Protein AF-A0A0F9C144-F1 (afdb_monomer_lite)

Secondary structure (DSSP, 8-state):
--STTTTS---HHHHHHHHTT---HHHHHHHHHHHHHHHHHHHHHHHHHHH----STT-HHHHHHHHHHHHHHHHHHHHHHHHHHHHHHHHHHHHHHHHHHHHHHHHHHHHHHHHHHHHHHHHHHHHHHHHHHHHHHHHHHHHHHHHHHHHHHHHHHHHHHHHHHHHHHHHHHHHHHHHHHHHHHHHHHHHHHHHHHHHHHHHHHHHHHHHHHHHHHHHHHHHHHHHHHHHHHHHHHHHHHHHHHHHHHHHHHHHHHHHHHTTSS--

Radius of gyration: 87.89 Å; chains: 1; bounding box: 134×105×232 Å

Organism: NCBI:txid412755

Structure (mmCIF, N/CA/C/O backbone):
data_AF-A0A0F9C144-F1
#
_entry.id   AF-A0A0F9C144-F1
#
loop_
_atom_site.group_PDB
_atom_site.id
_atom_site.type_symbol
_atom_site.label_atom_id
_atom_site.label_alt_id
_atom_site.label_comp_id
_atom_site.label_asym_id
_atom_site.label_entity_id
_atom_site.label_seq_id
_atom_site.pdbx_PDB_ins_code
_atom_site.Cartn_x
_atom_site.Cartn_y
_atom_site.Cartn_z
_atom_site.occupancy
_atom_site.B_iso_or_equiv
_atom_site.auth_seq_id
_atom_site.auth_comp_id
_atom_site.auth_asym_id
_atom_site.auth_atom_id
_atom_site.pdbx_PDB_model_num
ATOM 1 N N . MET A 1 1 ? -45.982 0.961 33.807 1.00 51.41 1 MET A N 1
ATOM 2 C CA . MET A 1 1 ? -44.905 1.652 34.559 1.00 51.41 1 MET A CA 1
ATOM 3 C C . MET A 1 1 ? -45.423 2.680 35.567 1.00 51.41 1 MET A C 1
ATOM 5 O O . MET A 1 1 ? -44.780 2.854 36.588 1.00 51.41 1 MET A O 1
ATOM 9 N N . THR A 1 2 ? -46.578 3.316 35.352 1.00 53.91 2 THR A N 1
ATOM 10 C CA . THR A 1 2 ? -47.139 4.354 36.244 1.00 53.91 2 THR A CA 1
ATOM 11 C C . THR A 1 2 ? -47.688 3.849 37.588 1.00 53.91 2 THR A C 1
ATOM 13 O O . THR A 1 2 ? -47.866 4.646 38.503 1.00 53.91 2 THR A O 1
ATOM 16 N N . GLU A 1 3 ? -47.939 2.547 37.746 1.00 54.84 3 GLU A N 1
ATOM 17 C CA . GLU A 1 3 ? -48.551 1.993 38.969 1.00 54.84 3 GLU A CA 1
ATOM 18 C C . GLU A 1 3 ? -47.545 1.591 40.061 1.00 54.84 3 GLU A C 1
ATOM 20 O O . GLU A 1 3 ? -47.878 1.651 41.238 1.00 54.84 3 GLU A O 1
ATOM 25 N N . ILE A 1 4 ? -46.290 1.284 39.708 1.00 56.56 4 ILE A N 1
ATOM 26 C CA . ILE A 1 4 ? -45.252 0.858 40.674 1.00 56.56 4 ILE A CA 1
ATOM 27 C C . ILE A 1 4 ? -44.681 2.054 41.470 1.00 56.56 4 ILE A C 1
ATOM 29 O O . ILE A 1 4 ? -44.046 1.879 42.505 1.00 56.56 4 ILE A O 1
ATOM 33 N N . MET A 1 5 ? -44.927 3.295 41.034 1.00 55.72 5 MET A N 1
ATOM 34 C CA . MET A 1 5 ? -44.299 4.485 41.627 1.00 55.72 5 MET A CA 1
ATOM 35 C C . MET A 1 5 ? -45.105 5.169 42.742 1.00 55.72 5 MET A C 1
ATOM 37 O O . MET A 1 5 ? -44.539 5.988 43.467 1.00 55.72 5 MET A O 1
ATOM 41 N N . LYS A 1 6 ? -46.387 4.826 42.939 1.00 57.06 6 LYS A N 1
ATOM 42 C CA . LYS A 1 6 ? -47.258 5.536 43.899 1.00 57.06 6 LYS A CA 1
ATOM 43 C C . LYS A 1 6 ? -46.933 5.282 45.379 1.00 57.06 6 LYS A C 1
ATOM 45 O O . LYS A 1 6 ? -47.309 6.107 46.200 1.00 57.06 6 LYS A O 1
ATOM 50 N N . ASP A 1 7 ? -46.196 4.220 45.713 1.00 59.25 7 ASP A N 1
ATOM 51 C CA . ASP A 1 7 ? -45.986 3.788 47.110 1.00 59.25 7 ASP A CA 1
ATOM 52 C C . ASP A 1 7 ? -44.528 3.922 47.604 1.00 59.25 7 ASP A C 1
ATOM 54 O O . ASP A 1 7 ? -44.115 3.363 48.616 1.00 59.25 7 ASP A O 1
ATOM 58 N N . THR A 1 8 ? -43.684 4.648 46.865 1.00 58.94 8 THR A N 1
ATOM 59 C CA . THR A 1 8 ? -42.231 4.656 47.135 1.00 58.94 8 THR A CA 1
ATOM 60 C C . THR A 1 8 ? -41.768 5.708 48.145 1.00 58.94 8 THR A C 1
ATOM 62 O O . THR A 1 8 ? -40.620 5.646 48.592 1.00 58.94 8 THR A O 1
ATOM 65 N N . GLY A 1 9 ? -42.625 6.662 48.527 1.00 63.53 9 GLY A N 1
ATOM 66 C CA . GLY A 1 9 ? -42.230 7.791 49.381 1.00 63.53 9 GLY A CA 1
ATOM 67 C C . GLY A 1 9 ? -41.149 8.673 48.742 1.00 63.53 9 GLY A C 1
ATOM 68 O O . GLY A 1 9 ? -40.315 9.233 49.441 1.00 63.53 9 GLY A O 1
ATOM 69 N N . VAL A 1 10 ? -41.103 8.734 47.407 1.00 69.56 10 VAL A N 1
ATOM 70 C CA . VAL A 1 10 ? -40.117 9.504 46.637 1.00 69.56 10 VAL A CA 1
ATOM 71 C C . VAL A 1 10 ? -40.809 10.701 45.992 1.00 69.56 10 VAL A C 1
ATOM 73 O O . VAL A 1 10 ? -41.859 10.540 45.372 1.00 69.56 10 VAL A O 1
ATOM 76 N N . SER A 1 11 ? -40.198 11.887 46.095 1.00 77.44 11 SER A N 1
ATOM 77 C CA . SER A 1 11 ? -40.693 13.126 45.478 1.00 77.44 11 SER A CA 1
ATOM 78 C C . SER A 1 11 ? -41.004 12.952 43.985 1.00 77.44 11 SER A C 1
ATOM 80 O O . SER A 1 11 ? -40.210 12.374 43.241 1.00 77.44 11 SER A O 1
ATOM 82 N N . GLU A 1 12 ? -42.116 13.534 43.531 1.00 78.31 12 GLU A N 1
ATOM 83 C CA . GLU A 1 12 ? -42.567 13.534 42.131 1.00 78.31 12 GLU A CA 1
ATOM 84 C C . GLU A 1 12 ? -41.461 13.979 41.157 1.00 78.31 12 GLU A C 1
ATOM 86 O O . GLU A 1 12 ? -41.252 13.369 40.111 1.00 78.31 12 GLU A O 1
ATOM 91 N N . LYS A 1 13 ? -40.645 14.966 41.555 1.00 78.81 13 LYS A N 1
ATOM 92 C CA . LYS A 1 13 ? -39.494 15.430 40.763 1.00 78.81 13 LYS A CA 1
ATOM 93 C C . LYS A 1 13 ? -38.468 14.325 40.510 1.00 78.81 13 LYS A C 1
ATOM 95 O O . LYS A 1 13 ? -37.901 14.246 39.425 1.00 78.81 13 LYS A O 1
ATOM 100 N N . MET A 1 14 ? -38.219 13.473 41.498 1.00 76.31 14 MET A N 1
ATOM 101 C CA . MET A 1 14 ? -37.248 12.388 41.385 1.00 76.31 14 MET A CA 1
ATOM 102 C C . MET A 1 14 ? -37.808 11.207 40.590 1.00 76.31 14 MET A C 1
ATOM 104 O O . MET A 1 14 ? -37.060 10.575 39.850 1.00 76.31 14 MET A O 1
ATOM 108 N N . GLN A 1 15 ? -39.121 10.971 40.647 1.00 77.62 15 GLN A N 1
ATOM 109 C CA . GLN A 1 15 ? -39.787 10.007 39.768 1.00 77.62 15 GLN A CA 1
ATOM 110 C C . GLN A 1 15 ? -39.673 10.425 38.294 1.00 77.62 15 GLN A C 1
ATOM 112 O O . GLN A 1 15 ? -39.300 9.607 37.456 1.00 77.62 15 GLN A O 1
ATOM 117 N N . VAL A 1 16 ? -39.879 11.711 37.983 1.00 84.06 16 VAL A N 1
ATOM 118 C CA . VAL A 1 16 ? -39.700 12.252 36.621 1.00 84.06 16 VAL A CA 1
ATOM 119 C C . VAL A 1 16 ? -38.253 12.103 36.138 1.00 84.06 16 VAL A C 1
ATOM 121 O O . VAL A 1 16 ? -38.024 11.673 35.008 1.00 84.06 16 VAL A O 1
ATOM 124 N N . LEU A 1 17 ? -37.265 12.404 36.989 1.00 81.25 17 LEU A N 1
ATOM 125 C CA . LEU A 1 17 ? -35.846 12.231 36.644 1.00 81.25 17 LEU A CA 1
ATOM 126 C C . LEU A 1 17 ? -35.494 10.771 36.348 1.00 81.25 17 LEU A C 1
ATOM 128 O O . LEU A 1 17 ? -34.723 10.494 35.433 1.00 81.25 17 LEU A O 1
ATOM 132 N N . VAL A 1 18 ? -36.073 9.844 37.106 1.00 80.81 18 VAL A N 1
ATOM 133 C CA . VAL A 1 18 ? -35.880 8.410 36.911 1.00 80.81 18 VAL A CA 1
ATOM 134 C C . VAL A 1 18 ? -36.481 7.939 35.588 1.00 80.81 18 VAL A C 1
ATOM 136 O O . VAL A 1 18 ? -35.800 7.246 34.835 1.00 80.81 18 VAL A O 1
ATOM 139 N N . VAL A 1 19 ? -37.711 8.345 35.268 1.00 81.94 19 VAL A N 1
ATOM 140 C CA . VAL A 1 19 ? -38.373 7.978 34.004 1.00 81.94 19 VAL A CA 1
ATOM 141 C C . VAL A 1 19 ? -37.589 8.501 32.797 1.00 81.94 19 VAL A C 1
ATOM 143 O O . VAL A 1 19 ? -37.425 7.790 31.811 1.00 81.94 19 VAL A O 1
ATOM 146 N N . ASN A 1 20 ? -37.025 9.705 32.901 1.00 85.88 20 ASN A N 1
ATOM 147 C CA . ASN A 1 20 ? -36.262 10.327 31.818 1.00 85.88 20 ASN A CA 1
ATOM 148 C C . ASN A 1 20 ? -34.800 9.854 31.726 1.00 85.88 20 ASN A C 1
ATOM 150 O O . ASN A 1 20 ? -34.078 10.290 30.833 1.00 85.88 20 ASN A O 1
ATOM 154 N N . SER A 1 21 ? -34.340 8.993 32.639 1.00 83.38 21 SER A N 1
ATOM 155 C CA . SER A 1 21 ? -32.930 8.584 32.706 1.00 83.38 21 SER A CA 1
ATOM 156 C C . SER A 1 21 ? -32.511 7.587 31.621 1.00 83.38 21 SER A C 1
ATOM 158 O O . SER A 1 21 ? -31.317 7.437 31.374 1.00 83.38 21 SER A O 1
ATOM 160 N N . GLY A 1 22 ? -33.467 6.892 30.994 1.00 87.00 22 GLY A N 1
ATOM 161 C CA . GLY A 1 22 ? -33.187 5.828 30.023 1.00 87.00 22 GLY A CA 1
ATOM 162 C C . GLY A 1 22 ? -32.504 4.591 30.621 1.00 87.00 22 GLY A C 1
ATOM 163 O O . GLY A 1 22 ? -32.049 3.731 29.872 1.00 87.00 22 GLY A O 1
ATOM 164 N N . LEU A 1 23 ? -32.409 4.501 31.953 1.00 85.12 23 LEU A N 1
ATOM 165 C CA . LEU A 1 23 ? -31.846 3.346 32.645 1.00 85.12 23 LEU A CA 1
ATOM 166 C C . LEU A 1 23 ? -32.820 2.167 32.635 1.00 85.12 23 LEU A C 1
ATOM 168 O O . LEU A 1 23 ? -34.041 2.331 32.627 1.00 85.12 23 LEU A O 1
ATOM 172 N N . GLU A 1 24 ? -32.260 0.962 32.687 1.00 88.44 24 GLU A N 1
ATOM 173 C CA . GLU A 1 24 ? -33.039 -0.257 32.868 1.00 88.44 24 GLU A CA 1
ATOM 174 C C . GLU A 1 24 ? -33.746 -0.248 34.233 1.00 88.44 24 GLU A C 1
ATOM 176 O O . GLU A 1 24 ? -33.182 0.192 35.238 1.00 88.44 24 GLU A O 1
ATOM 181 N N . GLN A 1 25 ? -34.969 -0.783 34.292 1.00 86.50 25 GLN A N 1
ATOM 182 C CA . GLN A 1 25 ? -35.810 -0.757 35.492 1.00 86.50 25 GLN A CA 1
ATOM 183 C C . GLN A 1 25 ? -35.111 -1.343 36.733 1.00 86.50 25 GLN A C 1
ATOM 185 O O . GLN A 1 25 ? -35.279 -0.829 37.841 1.00 86.50 25 GLN A O 1
ATOM 190 N N . GLU A 1 26 ? -34.287 -2.380 36.563 1.00 87.06 26 GLU A N 1
ATOM 191 C CA . GLU A 1 26 ? -33.522 -2.972 37.663 1.00 87.06 26 GLU A CA 1
ATOM 192 C C . GLU A 1 26 ? -32.410 -2.033 38.169 1.00 87.06 26 GLU A C 1
ATOM 194 O O . GLU A 1 26 ? -32.204 -1.890 39.378 1.00 87.06 26 GLU A O 1
ATOM 199 N N . GLN A 1 27 ? -31.712 -1.342 37.262 1.00 84.56 27 GLN A N 1
ATOM 200 C CA . GLN A 1 27 ? -30.691 -0.352 37.618 1.00 84.56 27 GLN A CA 1
ATOM 201 C C . GLN A 1 27 ? -31.321 0.859 38.310 1.00 84.56 27 GLN A C 1
ATOM 203 O O . GLN A 1 27 ? -30.824 1.320 39.339 1.00 84.56 27 GLN A O 1
ATOM 208 N N . THR A 1 28 ? -32.459 1.321 37.798 1.00 85.88 28 THR A N 1
ATOM 209 C CA . THR A 1 28 ? -33.286 2.352 38.421 1.00 85.88 28 THR A CA 1
ATOM 210 C C . THR A 1 28 ? -33.657 1.990 39.857 1.00 85.88 28 THR A C 1
ATOM 212 O O . THR A 1 28 ? -33.495 2.818 40.757 1.00 85.88 28 THR A O 1
ATOM 215 N N . GLN A 1 29 ? -34.120 0.760 40.092 1.00 87.12 29 GLN A N 1
ATOM 216 C CA . GLN A 1 29 ? -34.523 0.323 41.425 1.00 87.12 29 GLN A CA 1
ATOM 217 C C . GLN A 1 29 ? -33.337 0.320 42.396 1.00 87.12 29 GLN A C 1
ATOM 219 O O . GLN A 1 29 ? -33.450 0.854 43.498 1.00 87.12 29 GLN A O 1
ATOM 224 N N . LYS A 1 30 ? -32.168 -0.165 41.955 1.00 88.00 30 LYS A N 1
ATOM 225 C CA . LYS A 1 30 ? -30.926 -0.140 42.750 1.00 88.00 30 LYS A CA 1
ATOM 226 C C . LYS A 1 30 ? -30.518 1.282 43.152 1.00 88.00 30 LYS A C 1
ATOM 228 O O . LYS A 1 30 ? -30.081 1.495 44.283 1.00 88.00 30 LYS A O 1
ATOM 233 N N . VAL A 1 31 ? -30.669 2.261 42.256 1.00 87.06 31 VAL A N 1
ATOM 234 C CA . VAL A 1 31 ? -30.399 3.678 42.563 1.00 87.06 31 VAL A CA 1
ATOM 235 C C . VAL A 1 31 ? -31.410 4.213 43.577 1.00 87.06 31 VAL A C 1
ATOM 237 O O . VAL A 1 31 ? -31.017 4.836 44.564 1.00 87.06 31 VAL A O 1
ATOM 240 N N . LEU A 1 32 ? -32.701 3.949 43.367 1.00 87.19 32 LEU A N 1
ATOM 241 C CA . LEU A 1 32 ? -33.754 4.395 44.277 1.00 87.19 32 LEU A CA 1
ATOM 242 C C . LEU A 1 32 ? -33.571 3.828 45.685 1.00 87.19 32 LEU A C 1
ATOM 244 O O . LEU A 1 32 ? -33.682 4.582 46.647 1.00 87.19 32 LEU A O 1
ATOM 248 N N . ASP A 1 33 ? -33.246 2.545 45.819 1.00 88.75 33 ASP A N 1
ATOM 249 C CA . ASP A 1 33 ? -33.064 1.900 47.122 1.00 88.75 33 ASP A CA 1
ATOM 250 C C . ASP A 1 33 ? -31.869 2.483 47.893 1.00 88.75 33 ASP A C 1
ATOM 252 O O . ASP A 1 33 ? -31.962 2.692 49.104 1.00 88.75 33 ASP A O 1
ATOM 256 N N . LEU A 1 34 ? -30.787 2.847 47.193 1.00 88.56 34 LEU A N 1
ATOM 257 C CA . LEU A 1 34 ? -29.603 3.463 47.801 1.00 88.56 34 LEU A CA 1
ATOM 258 C C . LEU A 1 34 ? -29.895 4.859 48.377 1.00 88.56 34 LEU A C 1
ATOM 260 O O . LEU A 1 34 ? -29.389 5.211 49.442 1.00 88.56 34 LEU A O 1
ATOM 264 N N . PHE A 1 35 ? -30.719 5.656 47.691 1.00 90.06 35 PHE A N 1
ATOM 265 C CA . PHE A 1 35 ? -31.060 7.014 48.130 1.00 90.06 35 PHE A CA 1
ATOM 266 C C . PHE A 1 35 ? -32.309 7.082 49.016 1.00 90.06 35 PHE A C 1
ATOM 268 O O . PHE A 1 35 ? -32.470 8.060 49.746 1.00 90.06 35 PHE A O 1
ATOM 275 N N . ARG A 1 36 ? -33.170 6.055 49.022 1.00 88.31 36 ARG A N 1
ATOM 276 C CA . ARG A 1 36 ? -34.430 6.039 49.787 1.00 88.31 36 ARG A CA 1
ATOM 277 C C . ARG A 1 36 ? -34.215 6.298 51.277 1.00 88.31 36 ARG A C 1
ATOM 279 O O . ARG A 1 36 ? -34.939 7.098 51.861 1.00 88.31 36 ARG A O 1
ATOM 286 N N . GLY A 1 37 ? -33.216 5.657 51.887 1.00 88.75 37 GLY A N 1
ATOM 287 C CA . GLY A 1 37 ? -32.898 5.862 53.305 1.00 88.75 37 GLY A CA 1
ATOM 288 C C . GLY A 1 37 ? -32.461 7.299 53.615 1.00 88.75 37 GLY A C 1
ATOM 289 O O . GLY A 1 37 ? -32.906 7.884 54.599 1.00 88.75 37 GLY A O 1
ATOM 290 N N . LEU A 1 38 ? -31.649 7.895 52.735 1.00 90.25 38 LEU A N 1
ATOM 291 C CA . LEU A 1 38 ? -31.176 9.275 52.875 1.00 90.25 38 LEU A CA 1
ATOM 292 C C . LEU A 1 38 ? -32.306 10.294 52.690 1.00 90.25 38 LEU A C 1
ATOM 294 O O . LEU A 1 38 ? -32.333 11.302 53.392 1.00 90.25 38 LEU A O 1
ATOM 298 N N . LEU A 1 39 ? -33.240 10.026 51.773 1.00 88.62 39 LEU A N 1
ATOM 299 C CA . LEU A 1 39 ? -34.408 10.876 51.544 1.00 88.62 39 LEU A CA 1
ATOM 300 C C . LEU A 1 39 ? -35.342 10.886 52.749 1.00 88.62 39 LEU A C 1
ATOM 302 O O . LEU A 1 39 ? -35.669 11.964 53.232 1.00 88.62 39 LEU A O 1
ATOM 306 N N . LYS A 1 40 ? -35.689 9.709 53.285 1.00 90.31 40 LYS A N 1
ATOM 307 C CA . LYS A 1 40 ? -36.518 9.608 54.495 1.00 90.31 40 LYS A CA 1
ATOM 308 C C . LYS A 1 40 ? -35.891 10.365 55.662 1.00 90.31 40 LYS A C 1
ATOM 310 O O . LYS A 1 40 ? -36.541 11.209 56.270 1.00 90.31 40 LYS A O 1
ATOM 315 N N . LEU A 1 41 ? -34.597 10.145 55.904 1.00 87.56 41 LEU A N 1
ATOM 316 C CA . LEU A 1 41 ? -33.873 10.851 56.959 1.00 87.56 41 LEU A CA 1
ATOM 317 C C . LEU A 1 41 ? -33.856 12.371 56.718 1.00 87.56 41 LEU A C 1
ATOM 319 O O . LEU A 1 41 ? -34.028 13.151 57.650 1.00 87.56 41 LEU A O 1
ATOM 323 N N . SER A 1 42 ? -33.681 12.805 55.469 1.00 87.44 42 SER A N 1
ATOM 324 C CA . SER A 1 42 ? -33.718 14.224 55.110 1.00 87.44 42 SER A CA 1
ATOM 325 C C . SER A 1 42 ? -35.094 14.850 55.328 1.00 87.44 42 SER A C 1
ATOM 327 O O . SER A 1 42 ? -35.155 16.000 55.752 1.00 87.44 42 SER A O 1
ATOM 329 N N . GLU A 1 43 ? -36.183 14.147 55.023 1.00 87.31 43 GLU A N 1
ATOM 330 C CA . GLU A 1 43 ? -37.554 14.634 55.216 1.00 87.31 43 GLU A CA 1
ATOM 331 C C . GLU A 1 43 ? -37.909 14.733 56.703 1.00 87.31 43 GLU A C 1
ATOM 333 O O . GLU A 1 43 ? -38.413 15.766 57.146 1.00 87.31 43 GLU A O 1
ATOM 338 N N . GLU A 1 44 ? -37.553 13.718 57.496 1.00 90.38 44 GLU A N 1
ATOM 339 C CA . GLU A 1 44 ? -37.728 13.724 58.954 1.00 90.38 44 GLU A CA 1
ATOM 340 C C . GLU A 1 44 ? -36.999 14.904 59.610 1.00 90.38 44 GLU A C 1
ATOM 342 O O . GLU A 1 44 ? -37.561 15.617 60.445 1.00 90.38 44 GLU A O 1
ATOM 347 N N . TRP A 1 45 ? -35.740 15.134 59.228 1.00 88.62 45 TRP A N 1
ATOM 348 C CA . TRP A 1 45 ? -34.951 16.237 59.773 1.00 88.62 45 TRP A CA 1
ATOM 349 C C . TRP A 1 45 ? -35.349 17.596 59.214 1.00 88.62 45 TRP A C 1
ATOM 351 O O . TRP A 1 45 ? -35.175 18.596 59.905 1.00 88.62 45 TRP A O 1
ATOM 361 N N . LYS A 1 46 ? -35.924 17.647 58.011 1.00 85.88 46 LYS A N 1
ATOM 362 C CA . LYS A 1 46 ? -36.488 18.877 57.451 1.00 85.88 46 LYS A CA 1
ATOM 363 C C . LYS A 1 46 ? -37.684 19.339 58.275 1.00 85.88 46 LYS A C 1
ATOM 365 O O . LYS A 1 46 ? -37.696 20.489 58.693 1.00 85.88 46 LYS A O 1
ATOM 370 N N . ALA A 1 47 ? -38.617 18.438 58.587 1.00 87.25 47 ALA A N 1
ATOM 371 C CA . ALA A 1 47 ? -39.764 18.762 59.435 1.00 87.25 47 ALA A CA 1
ATOM 372 C C . ALA A 1 47 ? -39.328 19.242 60.834 1.00 87.25 47 ALA A C 1
ATOM 374 O O . ALA A 1 47 ? -39.839 20.239 61.341 1.00 87.25 47 ALA A O 1
ATOM 375 N N . LYS A 1 48 ? -38.327 18.581 61.438 1.00 85.69 48 LYS A N 1
ATOM 376 C CA . LYS A 1 48 ? -37.742 19.018 62.720 1.00 85.69 48 LYS A CA 1
ATOM 377 C C . LYS A 1 48 ? -37.077 20.389 62.609 1.00 85.69 48 LYS A C 1
ATOM 379 O O . LYS A 1 48 ? -37.297 21.233 63.468 1.00 85.69 48 LYS A O 1
ATOM 384 N N . ALA A 1 49 ? -36.293 20.630 61.562 1.00 84.12 49 ALA A N 1
ATOM 385 C CA . ALA A 1 49 ? -35.620 21.909 61.361 1.00 84.12 49 ALA A CA 1
ATOM 386 C C . ALA A 1 49 ? -36.607 23.066 61.141 1.00 84.12 49 ALA A C 1
ATOM 388 O O . ALA A 1 49 ? -36.408 24.133 61.707 1.00 84.12 49 ALA A O 1
ATOM 389 N N . GLU A 1 50 ? -37.685 22.850 60.382 1.00 88.44 50 GLU A N 1
ATOM 390 C CA . GLU A 1 50 ? -38.744 23.848 60.156 1.00 88.44 50 GLU A CA 1
ATOM 391 C C . GLU A 1 50 ? -39.499 24.211 61.445 1.00 88.44 50 GLU A C 1
ATOM 393 O O . GLU A 1 50 ? -40.014 25.320 61.562 1.00 88.44 50 GLU A O 1
ATOM 398 N N . SER A 1 51 ? -39.531 23.307 62.431 1.00 90.94 51 SER A N 1
ATOM 399 C CA . SER A 1 51 ? -40.133 23.581 63.742 1.00 90.94 51 SER A CA 1
ATOM 400 C C . SER A 1 51 ? -39.254 24.428 64.673 1.00 90.94 51 SER A C 1
ATOM 402 O O . SER A 1 51 ? -39.759 24.989 65.643 1.00 90.94 51 SER A O 1
ATOM 404 N N . ILE A 1 52 ? -37.948 24.539 64.395 1.00 86.94 52 ILE A N 1
ATOM 405 C CA . ILE A 1 52 ? -37.005 25.298 65.224 1.00 86.94 52 ILE A CA 1
ATOM 406 C C . ILE A 1 52 ? -37.004 26.760 64.768 1.00 86.94 52 ILE A C 1
ATOM 408 O O . ILE A 1 52 ? -36.469 27.095 63.712 1.00 86.94 52 ILE A O 1
ATOM 412 N N . VAL A 1 53 ? -37.562 27.647 65.592 1.00 90.88 53 VAL A N 1
ATOM 413 C CA . VAL A 1 53 ? -37.553 29.099 65.367 1.00 90.88 53 VAL A CA 1
ATOM 414 C C . VAL A 1 53 ? -36.759 29.764 66.486 1.00 90.88 53 VAL A C 1
ATOM 416 O O . VAL A 1 53 ? -37.197 29.779 67.632 1.00 90.88 53 VAL A O 1
ATOM 419 N N . ILE A 1 54 ? -35.588 30.308 66.151 1.00 87.25 54 ILE A N 1
ATOM 420 C CA . ILE A 1 54 ? -34.720 31.013 67.102 1.00 87.25 54 ILE A CA 1
ATOM 421 C C . ILE A 1 54 ? -35.007 32.511 66.986 1.00 87.25 54 ILE A C 1
ATOM 423 O O . ILE A 1 54 ? -34.750 33.116 65.946 1.00 87.25 54 ILE A O 1
ATOM 427 N N . THR A 1 55 ? -35.550 33.106 68.043 1.00 93.75 55 THR A N 1
ATOM 428 C CA . THR A 1 55 ? -35.869 34.539 68.126 1.00 93.75 55 THR A CA 1
ATOM 429 C C . THR A 1 55 ? -34.899 35.308 69.016 1.00 93.75 55 THR A C 1
ATOM 431 O O . THR A 1 55 ? -34.745 36.511 68.832 1.00 93.75 55 THR A O 1
ATOM 434 N N . ASP A 1 56 ? -34.260 34.634 69.978 1.00 90.50 56 ASP A N 1
ATOM 435 C CA . ASP A 1 56 ? -33.379 35.260 70.967 1.00 90.50 56 ASP A CA 1
ATOM 436 C C . ASP A 1 56 ? -32.143 34.393 71.273 1.00 90.50 56 ASP A C 1
ATOM 438 O O . ASP A 1 56 ? -32.191 33.167 71.200 1.00 90.50 56 ASP A O 1
ATOM 442 N N . ALA A 1 57 ? -31.022 35.025 71.636 1.00 93.31 57 ALA A N 1
ATOM 443 C CA . ALA A 1 57 ? -29.754 34.336 71.892 1.00 93.31 57 ALA A CA 1
ATOM 444 C C . ALA A 1 57 ? -29.748 33.478 73.175 1.00 93.31 57 ALA A C 1
ATOM 446 O O . ALA A 1 57 ? -28.878 32.621 73.331 1.00 93.31 57 ALA A O 1
ATOM 447 N N . SER A 1 58 ? -30.699 33.683 74.093 1.00 94.25 58 SER A N 1
ATOM 448 C CA . SER A 1 58 ? -30.838 32.877 75.315 1.00 94.25 58 SER A CA 1
ATOM 449 C C . SER A 1 58 ? -31.452 31.488 75.080 1.00 94.25 58 SER A C 1
ATOM 451 O O . SER A 1 58 ? -31.376 30.636 75.967 1.00 94.25 58 SER A O 1
ATOM 453 N N . GLN A 1 59 ? -31.992 31.225 73.883 1.00 90.88 59 GLN A N 1
ATOM 454 C CA . GLN A 1 59 ? -32.582 29.947 73.454 1.00 90.88 59 GLN A CA 1
ATOM 455 C C . GLN A 1 59 ? -31.503 28.883 73.157 1.00 90.88 59 GLN A C 1
ATOM 457 O O . GLN A 1 59 ? -31.336 28.397 72.036 1.00 90.88 59 GLN A O 1
ATOM 462 N N . ILE A 1 60 ? -30.701 28.552 74.176 1.00 91.38 60 ILE A N 1
ATOM 463 C CA . ILE A 1 60 ? -29.574 27.610 74.084 1.00 91.38 60 ILE A CA 1
ATOM 464 C C . ILE A 1 60 ? -30.006 26.219 73.566 1.00 91.38 60 ILE A C 1
ATOM 466 O O . ILE A 1 60 ? -29.302 25.691 72.699 1.00 91.38 60 ILE A O 1
ATOM 470 N N . PRO A 1 61 ? -31.121 25.611 74.027 1.00 92.31 61 PRO A N 1
ATOM 471 C CA . PRO A 1 61 ? -31.554 24.297 73.541 1.00 92.31 61 PRO A CA 1
ATOM 472 C C . PRO A 1 61 ? -31.873 24.278 72.040 1.00 92.31 61 PRO A C 1
ATOM 474 O O . PRO A 1 61 ? -31.469 23.359 71.328 1.00 92.31 61 PRO A O 1
ATOM 477 N N . GLU A 1 62 ? -32.545 25.309 71.535 1.00 89.25 62 GLU A N 1
ATOM 478 C CA . GLU A 1 62 ? -32.925 25.451 70.129 1.00 89.25 62 GLU A CA 1
ATOM 479 C C . GLU A 1 62 ? -31.691 25.646 69.242 1.00 89.25 62 GLU A C 1
ATOM 481 O O . GLU A 1 62 ? -31.576 25.025 68.184 1.00 89.25 62 GLU A O 1
ATOM 486 N N . ILE A 1 63 ? -30.722 26.446 69.699 1.00 83.56 63 ILE A N 1
ATOM 487 C CA . ILE A 1 63 ? -29.435 26.641 69.015 1.00 83.56 63 ILE A CA 1
ATOM 488 C C . ILE A 1 63 ? -28.644 25.324 68.947 1.00 83.56 63 ILE A C 1
ATOM 490 O O . ILE A 1 63 ? -28.050 25.004 67.909 1.00 83.56 63 ILE A O 1
ATOM 494 N N . GLN A 1 64 ? -28.638 24.533 70.024 1.00 85.38 64 GLN A N 1
ATOM 495 C CA . GLN A 1 64 ? -27.991 23.217 70.046 1.00 85.38 64 GLN A CA 1
ATOM 496 C C . GLN A 1 64 ? -28.679 22.243 69.084 1.00 85.38 64 GLN A C 1
ATOM 498 O O . GLN A 1 64 ? -28.000 21.642 68.248 1.00 85.38 64 GLN A O 1
ATOM 503 N N . ALA A 1 65 ? -30.012 22.164 69.115 1.00 78.00 65 ALA A N 1
ATOM 504 C CA . ALA A 1 65 ? -30.792 21.339 68.196 1.00 78.00 65 ALA A CA 1
ATOM 505 C C . ALA A 1 65 ? -30.571 21.740 66.724 1.00 78.00 65 ALA A C 1
ATOM 507 O O . ALA A 1 65 ? -30.384 20.877 65.865 1.00 78.00 65 ALA A O 1
ATOM 508 N N . ALA A 1 66 ? -30.504 23.041 66.424 1.00 81.06 66 ALA A N 1
ATOM 509 C CA . ALA A 1 66 ? -30.188 23.545 65.088 1.00 81.06 66 ALA A CA 1
ATOM 510 C C . ALA A 1 66 ? -28.756 23.186 64.652 1.00 81.06 66 ALA A C 1
ATOM 512 O O . ALA A 1 66 ? -28.520 22.825 63.494 1.00 81.06 66 ALA A O 1
ATOM 513 N N . THR A 1 67 ? -27.793 23.236 65.576 1.00 83.44 67 THR A N 1
ATOM 514 C CA . THR A 1 67 ? -26.395 22.853 65.318 1.00 83.44 67 THR A CA 1
ATOM 515 C C . THR A 1 67 ? -26.272 21.359 65.021 1.00 83.44 67 THR A C 1
ATOM 517 O O . THR A 1 67 ? -25.558 20.958 64.097 1.00 83.44 67 THR A O 1
ATOM 520 N N . GLU A 1 68 ? -26.973 20.516 65.776 1.00 83.56 68 GLU A N 1
ATOM 521 C CA . GLU A 1 68 ? -27.034 19.076 65.526 1.00 83.56 68 GLU A CA 1
ATOM 522 C C . GLU A 1 68 ? -27.739 18.762 64.209 1.00 83.56 68 GLU A C 1
ATOM 524 O O . GLU A 1 68 ? -27.197 18.012 63.395 1.00 83.56 68 GLU A O 1
ATOM 529 N N . GLY A 1 69 ? -28.870 19.417 63.934 1.00 79.12 69 GLY A N 1
ATOM 530 C CA . GLY A 1 69 ? -29.557 19.330 62.647 1.00 79.12 69 GLY A CA 1
ATOM 531 C C . GLY A 1 69 ? -28.627 19.674 61.480 1.00 79.12 69 GLY A C 1
ATOM 532 O O . GLY A 1 69 ? -28.542 18.917 60.512 1.00 79.12 69 GLY A O 1
ATOM 533 N N . CYS A 1 70 ? -27.832 20.745 61.597 1.00 83.75 70 CYS A N 1
ATOM 534 C CA . CYS A 1 70 ? -26.809 21.097 60.608 1.00 83.75 70 CYS A CA 1
ATOM 535 C C . CYS A 1 70 ? -25.795 19.964 60.385 1.00 83.75 70 CYS A C 1
ATOM 537 O O . CYS A 1 70 ? -25.485 19.637 59.236 1.00 83.75 70 CYS A O 1
ATOM 539 N N . LYS A 1 71 ? -25.283 19.343 61.456 1.00 89.50 71 LYS A N 1
ATOM 540 C CA . LYS A 1 71 ? -24.341 18.212 61.353 1.00 89.50 71 LYS A CA 1
ATOM 541 C C . LYS A 1 71 ? -24.980 17.010 60.657 1.00 89.50 71 LYS A C 1
ATOM 543 O O . LYS A 1 71 ? -24.338 16.390 59.808 1.00 89.50 71 LYS A O 1
ATOM 548 N N . ILE A 1 72 ? -26.242 16.709 60.959 1.00 87.50 72 ILE A N 1
ATOM 549 C CA . ILE A 1 72 ? -26.983 15.622 60.310 1.00 87.50 72 ILE A CA 1
ATOM 550 C C . ILE A 1 72 ? -27.180 15.906 58.817 1.00 87.50 72 ILE A C 1
ATOM 552 O O . ILE A 1 72 ? -26.849 15.056 57.992 1.00 87.50 72 ILE A O 1
ATOM 556 N N . PHE A 1 73 ? -27.611 17.107 58.425 1.00 84.19 73 PHE A N 1
ATOM 557 C CA . PHE A 1 73 ? -27.733 17.465 57.005 1.00 84.19 73 PHE A CA 1
ATOM 558 C C . PHE A 1 73 ? -26.390 17.443 56.268 1.00 84.19 73 PHE A C 1
ATOM 560 O O . PHE A 1 73 ? -26.310 16.991 55.121 1.00 84.19 73 PHE A O 1
ATOM 567 N N . GLN A 1 74 ? -25.309 17.884 56.918 1.00 87.00 74 GLN A N 1
ATOM 568 C CA . GLN A 1 74 ? -23.961 17.739 56.371 1.00 87.00 74 GLN A CA 1
ATOM 569 C C . GLN A 1 74 ? -23.610 16.268 56.146 1.00 87.00 74 GLN A C 1
ATOM 571 O O . GLN A 1 74 ? -23.065 15.938 55.090 1.00 87.00 74 GLN A O 1
ATOM 576 N N . ARG A 1 75 ? -23.957 15.391 57.094 1.00 88.06 75 ARG A N 1
ATOM 577 C CA . ARG A 1 75 ? -23.738 13.950 56.981 1.00 88.06 75 ARG A CA 1
ATOM 578 C C . ARG A 1 75 ? -24.534 13.342 55.826 1.00 88.06 75 ARG A C 1
ATOM 580 O O . ARG A 1 75 ? -23.920 12.726 54.961 1.00 88.06 75 ARG A O 1
ATOM 587 N N . ILE A 1 76 ? -25.838 13.615 55.737 1.00 87.50 76 ILE A N 1
ATOM 588 C CA . ILE A 1 76 ? -26.709 13.178 54.629 1.00 87.50 76 ILE A CA 1
ATOM 589 C C . ILE A 1 76 ? -26.111 13.594 53.279 1.00 87.50 76 ILE A C 1
ATOM 591 O O . ILE A 1 76 ? -26.016 12.788 52.354 1.00 87.50 76 ILE A O 1
ATOM 595 N N . ARG A 1 77 ? -25.642 14.844 53.166 1.00 88.06 77 ARG A N 1
ATOM 596 C CA . ARG A 1 77 ? -25.006 15.354 51.944 1.00 88.06 77 ARG A CA 1
ATOM 597 C C . ARG A 1 77 ? -23.720 14.601 51.592 1.00 88.06 77 ARG A C 1
ATOM 599 O O . ARG A 1 77 ? -23.468 14.350 50.414 1.00 88.06 77 ARG A O 1
ATOM 606 N N . LEU A 1 78 ? -22.878 14.292 52.578 1.00 90.44 78 LEU A N 1
ATOM 607 C CA . LEU A 1 78 ? -21.640 13.537 52.359 1.00 90.44 78 LEU A CA 1
ATOM 608 C C . LEU A 1 78 ? -21.934 12.092 51.941 1.00 90.44 78 LEU A C 1
ATOM 610 O O . LEU A 1 78 ? -21.335 11.616 50.977 1.00 90.44 78 LEU A O 1
ATOM 614 N N . ASP A 1 79 ? -22.894 11.441 52.593 1.00 87.62 79 ASP A N 1
ATOM 615 C CA . ASP A 1 79 ? -23.300 10.071 52.274 1.00 87.62 79 ASP A CA 1
ATOM 616 C C . ASP A 1 79 ? -23.923 9.990 50.867 1.00 87.62 79 ASP A C 1
ATOM 618 O O . ASP A 1 79 ? -23.570 9.108 50.084 1.00 87.62 79 ASP A O 1
ATOM 622 N N . ALA A 1 80 ? -24.735 10.977 50.464 1.00 86.12 80 ALA A N 1
ATOM 623 C CA . ALA A 1 80 ? -25.259 11.074 49.099 1.00 86.12 80 ALA A CA 1
ATOM 624 C C . ALA A 1 80 ? -24.145 11.235 48.044 1.00 86.12 80 ALA A C 1
ATOM 626 O O . ALA A 1 80 ? -24.182 10.603 46.985 1.00 86.12 80 ALA A O 1
ATOM 627 N N . LYS A 1 81 ? -23.112 12.045 48.328 1.00 87.38 81 LYS A N 1
ATOM 628 C CA . LYS A 1 81 ? -21.937 12.183 47.446 1.00 87.38 81 LYS A CA 1
ATOM 629 C C . LYS A 1 81 ? -21.139 10.881 47.345 1.00 87.38 81 LYS A C 1
ATOM 631 O O . LYS A 1 81 ? -20.651 10.557 46.260 1.00 87.38 81 LYS A O 1
ATOM 636 N N . ALA A 1 82 ? -21.004 10.143 48.446 1.00 88.50 82 ALA A N 1
ATOM 637 C CA . ALA A 1 82 ? -20.336 8.845 48.463 1.00 88.50 82 ALA A CA 1
ATOM 638 C C . ALA A 1 82 ? -21.109 7.804 47.636 1.00 88.50 82 ALA A C 1
ATOM 640 O O . ALA A 1 82 ? -20.514 7.154 46.776 1.00 88.50 82 ALA A O 1
ATOM 641 N N . ALA A 1 83 ? -22.432 7.725 47.815 1.00 82.56 83 ALA A N 1
ATOM 642 C CA . ALA A 1 83 ? -23.329 6.887 47.020 1.00 82.56 83 ALA A CA 1
ATOM 643 C C . ALA A 1 83 ? -23.224 7.197 45.515 1.00 82.56 83 ALA A C 1
ATOM 645 O O . ALA A 1 83 ? -23.032 6.294 44.701 1.00 82.56 83 ALA A O 1
ATOM 646 N N . HIS A 1 84 ? -23.239 8.481 45.140 1.00 87.75 84 HIS A N 1
ATOM 647 C CA . HIS A 1 84 ? -23.031 8.908 43.754 1.00 87.75 84 HIS A CA 1
ATOM 648 C C . HIS A 1 84 ? -21.657 8.480 43.203 1.00 87.75 84 HIS A C 1
ATOM 650 O O . HIS A 1 84 ? -21.568 7.958 42.089 1.00 87.75 84 HIS A O 1
ATOM 656 N N . LYS A 1 85 ? -20.572 8.662 43.974 1.00 90.00 85 LYS A N 1
ATOM 657 C CA . LYS A 1 85 ? -19.218 8.252 43.560 1.00 90.00 85 LYS A CA 1
ATOM 658 C C . LYS A 1 85 ? -19.134 6.741 43.320 1.00 90.00 85 LYS A C 1
ATOM 660 O O . LYS A 1 85 ? -18.533 6.328 42.330 1.00 90.00 85 LYS A O 1
ATOM 665 N N . LEU A 1 86 ? -19.754 5.944 44.190 1.00 88.62 86 LEU A N 1
ATOM 666 C CA . LEU A 1 86 ? -19.804 4.487 44.075 1.00 88.62 86 LEU A CA 1
ATOM 667 C C . LEU A 1 86 ? -20.535 4.043 42.799 1.00 88.62 86 LEU A C 1
ATOM 669 O O . LEU A 1 86 ? -19.993 3.245 42.036 1.00 88.62 86 LEU A O 1
ATOM 673 N N . LEU A 1 87 ? -21.721 4.601 42.531 1.00 87.00 87 LEU A N 1
ATOM 674 C CA . LEU A 1 87 ? -22.495 4.298 41.321 1.00 87.00 87 LEU A CA 1
ATOM 675 C C . LEU A 1 87 ? -21.724 4.662 40.045 1.00 87.00 87 LEU A C 1
ATOM 677 O O . LEU A 1 87 ? -21.652 3.857 39.118 1.00 87.00 87 LEU A O 1
ATOM 681 N N . LYS A 1 88 ? -21.071 5.832 40.018 1.00 89.25 88 LYS A N 1
ATOM 682 C CA . LYS A 1 88 ? -20.238 6.250 38.881 1.00 89.25 88 LYS A CA 1
ATOM 683 C C . LYS A 1 88 ? -19.061 5.301 38.652 1.00 89.25 88 LYS A C 1
ATOM 685 O O . LYS A 1 88 ? -18.776 4.943 37.514 1.00 89.25 88 LYS A O 1
ATOM 690 N N . GLN A 1 89 ? -18.364 4.902 39.715 1.00 92.38 89 GLN A N 1
ATOM 691 C CA . GLN A 1 89 ? -17.236 3.977 39.604 1.00 92.38 89 GLN A CA 1
ATOM 692 C C . GLN A 1 89 ? -17.685 2.604 39.097 1.00 92.38 89 GLN A C 1
ATOM 694 O O . GLN A 1 89 ? -17.007 2.020 38.256 1.00 92.38 89 GLN A O 1
ATOM 699 N N . ARG A 1 90 ? -18.841 2.116 39.560 1.00 87.00 90 ARG A N 1
ATOM 700 C CA . ARG A 1 90 ? -19.434 0.871 39.071 1.00 87.00 90 ARG A CA 1
ATOM 701 C C . ARG A 1 90 ? -19.742 0.944 37.575 1.00 87.00 90 ARG A C 1
ATOM 703 O O . ARG A 1 90 ? -19.274 0.080 36.848 1.00 87.00 90 ARG A O 1
ATOM 710 N N . ALA A 1 91 ? -20.414 1.999 37.117 1.00 88.56 91 ALA A N 1
ATOM 711 C CA . ALA A 1 91 ? -20.718 2.187 35.697 1.00 88.56 91 ALA A CA 1
ATOM 712 C C . ALA A 1 91 ? -19.448 2.257 34.826 1.00 88.56 91 ALA A C 1
ATOM 714 O O . ALA A 1 91 ? -19.393 1.667 33.752 1.00 88.56 91 ALA A O 1
ATOM 715 N N . LEU A 1 92 ? -18.391 2.929 35.303 1.00 90.25 92 LEU A N 1
ATOM 716 C CA . LEU A 1 92 ? -17.104 2.975 34.599 1.00 90.25 92 LEU A CA 1
ATOM 717 C C . LEU A 1 92 ? -16.418 1.604 34.536 1.00 90.25 92 LEU A C 1
ATOM 719 O O . LEU A 1 92 ? -15.819 1.268 33.519 1.00 90.25 92 LEU A O 1
ATOM 723 N N . ASN A 1 93 ? -16.484 0.822 35.614 1.00 87.38 93 ASN A N 1
ATOM 724 C CA . ASN A 1 93 ? -15.919 -0.524 35.643 1.00 87.38 93 ASN A CA 1
ATOM 725 C C . ASN A 1 93 ? -16.708 -1.487 34.747 1.00 87.38 93 ASN A C 1
ATOM 727 O O . ASN A 1 93 ? -16.093 -2.280 34.043 1.00 87.38 93 ASN A O 1
ATOM 731 N N . GLU A 1 94 ? -18.039 -1.392 34.742 1.00 80.75 94 GLU A N 1
ATOM 732 C CA . GLU A 1 94 ? -18.911 -2.158 33.844 1.00 80.75 94 GLU A CA 1
ATOM 733 C C . GLU A 1 94 ? -18.623 -1.806 32.375 1.00 80.75 94 GLU A C 1
ATOM 735 O O . GLU A 1 94 ? -18.404 -2.706 31.572 1.00 80.75 94 GLU A O 1
ATOM 740 N N . GLY A 1 95 ? -18.490 -0.516 32.038 1.00 80.19 95 GLY A N 1
ATOM 741 C CA . GLY A 1 95 ? -18.064 -0.077 30.703 1.00 80.19 95 GLY A CA 1
ATOM 742 C C . GLY A 1 95 ? -16.716 -0.669 30.284 1.00 80.19 95 GLY A C 1
ATOM 743 O O . GLY A 1 95 ? -16.615 -1.299 29.237 1.00 80.19 95 GLY A O 1
ATOM 744 N N . ARG A 1 96 ? -15.695 -0.569 31.147 1.00 82.19 96 ARG A N 1
ATOM 745 C CA . ARG A 1 96 ? -14.372 -1.166 30.882 1.00 82.19 96 ARG A CA 1
ATOM 746 C C . ARG A 1 96 ? -14.427 -2.683 30.713 1.00 82.19 96 ARG A C 1
ATOM 748 O O . ARG A 1 96 ? -13.640 -3.240 29.948 1.00 82.19 96 ARG A O 1
ATOM 755 N N . PHE A 1 97 ? -15.308 -3.355 31.451 1.00 78.81 97 PHE A N 1
ATOM 756 C CA . PHE A 1 97 ? -15.510 -4.793 31.328 1.00 78.81 97 PHE A CA 1
ATOM 757 C C . PHE A 1 97 ? -16.095 -5.141 29.957 1.00 78.81 97 PHE A C 1
ATOM 759 O O . PHE A 1 97 ? -15.537 -6.000 29.278 1.00 78.81 97 PHE A O 1
ATOM 766 N N . TYR A 1 98 ? -17.134 -4.428 29.507 1.00 63.25 98 TYR A N 1
ATOM 767 C CA . TYR A 1 98 ? -17.690 -4.609 28.163 1.00 63.25 98 TYR A CA 1
ATOM 768 C C . TYR A 1 98 ? -16.654 -4.350 27.068 1.00 63.25 98 TYR A C 1
ATOM 770 O O . TYR A 1 98 ? -16.528 -5.168 26.160 1.00 63.25 98 TYR A O 1
ATOM 778 N N . ASP A 1 99 ? -15.858 -3.286 27.189 1.00 69.81 99 ASP A N 1
ATOM 779 C CA . ASP A 1 99 ? -14.774 -2.997 26.242 1.00 69.81 99 ASP A CA 1
ATOM 780 C C . ASP A 1 99 ? -13.736 -4.128 26.190 1.00 69.81 99 ASP A C 1
ATOM 782 O O . ASP A 1 99 ? -13.220 -4.465 25.125 1.00 69.81 99 ASP A O 1
ATOM 786 N N . SER A 1 100 ? -13.424 -4.729 27.342 1.00 67.44 100 SER A N 1
ATOM 787 C CA . SER A 1 100 ? -12.475 -5.843 27.421 1.00 67.44 100 SER A CA 1
ATOM 788 C C . SER A 1 100 ? -13.038 -7.105 26.762 1.00 67.44 100 SER A C 1
ATOM 790 O O . SER A 1 100 ? -12.333 -7.748 25.990 1.00 67.44 100 SER A O 1
ATOM 792 N N . VAL A 1 101 ? -14.317 -7.425 26.998 1.00 66.75 101 VAL A N 1
ATOM 793 C CA . VAL A 1 101 ? -15.004 -8.548 26.336 1.00 66.75 101 VAL A CA 1
ATOM 794 C C . VAL A 1 101 ? -15.088 -8.325 24.824 1.00 66.75 101 VAL A C 1
ATOM 796 O O . VAL A 1 101 ? -14.830 -9.246 24.054 1.00 66.75 101 VAL A O 1
ATOM 799 N N . LEU A 1 102 ? -15.404 -7.105 24.380 1.00 65.62 102 LEU A N 1
ATOM 800 C CA . LEU A 1 102 ? -15.434 -6.761 22.960 1.00 65.62 102 LEU A CA 1
ATOM 801 C C . LEU A 1 102 ? -14.060 -6.944 22.309 1.00 65.62 102 LEU A C 1
ATOM 803 O O . LEU A 1 102 ? -13.976 -7.506 21.221 1.00 65.62 102 LEU A O 1
ATOM 807 N N . ARG A 1 103 ? -12.988 -6.492 22.970 1.00 75.19 103 ARG A N 1
ATOM 808 C CA . ARG A 1 103 ? -11.621 -6.662 22.463 1.00 75.19 103 ARG A CA 1
ATOM 809 C C . ARG A 1 103 ? -11.270 -8.134 22.282 1.00 75.19 103 ARG A C 1
ATOM 811 O O . ARG A 1 103 ? -10.813 -8.491 21.207 1.00 75.19 103 ARG A O 1
ATOM 818 N N . GLU A 1 104 ? -11.543 -8.966 23.283 1.00 79.81 104 GLU A N 1
ATOM 819 C CA . GLU A 1 104 ? -11.310 -10.416 23.217 1.00 79.81 104 GLU A CA 1
ATOM 820 C C . GLU A 1 104 ? -12.084 -11.065 22.054 1.00 79.81 104 GLU A C 1
ATOM 822 O O . GLU A 1 104 ? -11.560 -11.889 21.300 1.00 79.81 104 GLU A O 1
ATOM 827 N N . LEU A 1 105 ? -13.343 -10.659 21.855 1.00 69.56 105 LEU A N 1
ATOM 828 C CA . LEU A 1 105 ? -14.159 -11.139 20.738 1.00 69.56 105 LEU A CA 1
ATOM 829 C C . LEU A 1 105 ? -13.604 -10.704 19.377 1.00 69.56 105 LEU A C 1
ATOM 831 O O . LEU A 1 105 ? -13.653 -11.480 18.427 1.00 69.56 105 LEU A O 1
ATOM 835 N N . LEU A 1 106 ? -13.096 -9.479 19.249 1.00 67.75 106 LEU A N 1
ATOM 836 C CA . LEU A 1 106 ? -12.489 -9.012 18.002 1.00 67.75 106 LEU A CA 1
ATOM 837 C C . LEU A 1 106 ? -11.160 -9.723 17.732 1.00 67.75 106 LEU A C 1
ATOM 839 O O . LEU A 1 106 ? -10.957 -10.219 16.629 1.00 67.75 106 LEU A O 1
ATOM 843 N N . GLU A 1 107 ? -10.306 -9.846 18.747 1.00 79.00 107 GLU A N 1
ATOM 844 C CA . GLU A 1 107 ? -8.994 -10.493 18.653 1.00 79.00 107 GLU A CA 1
ATOM 845 C C . GLU A 1 107 ? -9.103 -11.975 18.265 1.00 79.00 107 GLU A C 1
ATOM 847 O O . GLU A 1 107 ? -8.307 -12.469 17.469 1.00 79.00 107 GLU A O 1
ATOM 852 N N . SER A 1 108 ? -10.126 -12.678 18.759 1.00 69.19 108 SER A N 1
ATOM 853 C CA . SER A 1 108 ? -10.387 -14.072 18.381 1.00 69.19 108 SER A CA 1
ATOM 854 C C . SER A 1 108 ? -11.010 -14.228 16.986 1.00 69.19 108 SER A C 1
ATOM 856 O O . SER A 1 108 ? -10.680 -15.179 16.274 1.00 69.19 108 SER A O 1
ATOM 858 N N . ASN A 1 109 ? -11.888 -13.311 16.564 1.00 63.19 109 ASN A N 1
ATOM 859 C CA . ASN A 1 109 ? -12.606 -13.424 15.290 1.00 63.19 109 ASN A CA 1
ATOM 860 C C . ASN A 1 109 ? -11.826 -12.873 14.088 1.00 63.19 109 ASN A C 1
ATOM 862 O O . ASN A 1 109 ? -11.954 -13.411 12.987 1.00 63.19 109 ASN A O 1
ATOM 866 N N . GLU A 1 110 ? -11.008 -11.835 14.267 1.00 80.75 110 GLU A N 1
ATOM 867 C CA . GLU A 1 110 ? -10.284 -11.176 13.174 1.00 80.75 110 GLU A CA 1
ATOM 868 C C . GLU A 1 110 ? -9.331 -12.127 12.413 1.00 80.75 110 GLU A C 1
ATOM 870 O O . GLU A 1 110 ? -9.385 -12.155 11.178 1.00 80.75 110 GLU A O 1
ATOM 875 N N . PRO A 1 111 ? -8.519 -12.984 13.068 1.00 79.00 111 PRO A N 1
ATOM 876 C CA . PRO A 1 111 ? -7.695 -13.967 12.363 1.00 79.00 111 PRO A CA 1
ATOM 877 C C . PRO A 1 111 ? -8.524 -14.966 11.546 1.00 79.00 111 PRO A C 1
ATOM 879 O O . PRO A 1 111 ? -8.129 -15.339 10.439 1.00 79.00 111 PRO A O 1
ATOM 882 N N . VAL A 1 112 ? -9.687 -15.379 12.063 1.00 71.69 112 VAL A N 1
ATOM 883 C CA . VAL A 1 112 ? -10.602 -16.308 11.381 1.00 71.69 112 VAL A CA 1
ATOM 884 C C . VAL A 1 112 ? -11.222 -15.641 10.157 1.00 71.69 112 VAL A C 1
ATOM 886 O O . VAL A 1 112 ? -11.238 -16.225 9.074 1.00 71.69 112 VAL A O 1
ATOM 889 N N . GLU A 1 113 ? -11.679 -14.397 10.293 1.00 70.88 113 GLU A N 1
ATOM 890 C CA . GLU A 1 113 ? -12.214 -13.617 9.181 1.00 70.88 113 GLU A CA 1
ATOM 891 C C . GLU A 1 113 ? -11.156 -13.406 8.091 1.00 70.88 113 GLU A C 1
ATOM 893 O O . GLU A 1 113 ? -11.435 -13.608 6.909 1.00 70.88 113 GLU A O 1
ATOM 898 N N . ASN A 1 114 ? -9.925 -13.064 8.475 1.00 78.50 114 ASN A N 1
ATOM 899 C CA . ASN A 1 114 ? -8.812 -12.892 7.543 1.00 78.50 114 ASN A CA 1
ATOM 900 C C . ASN A 1 114 ? -8.458 -14.201 6.826 1.00 78.50 114 ASN A C 1
ATOM 902 O O . ASN A 1 114 ? -8.224 -14.192 5.617 1.00 78.50 114 ASN A O 1
ATOM 906 N N . HIS A 1 115 ? -8.488 -15.335 7.530 1.00 79.44 115 HIS A N 1
ATOM 907 C CA . HIS A 1 115 ? -8.307 -16.647 6.915 1.00 79.44 115 HIS A CA 1
ATOM 908 C C . HIS A 1 115 ? -9.401 -16.953 5.882 1.00 79.44 115 HIS A C 1
ATOM 910 O O . HIS A 1 115 ? -9.096 -17.352 4.759 1.00 79.44 115 HIS A O 1
ATOM 916 N N . LEU A 1 116 ? -10.670 -16.712 6.220 1.00 73.00 116 LEU A N 1
ATOM 917 C CA . LEU A 1 116 ? -11.797 -16.928 5.308 1.00 73.00 116 LEU A CA 1
ATOM 918 C C . LEU A 1 116 ? -11.769 -15.972 4.109 1.00 73.00 116 LEU A C 1
ATOM 920 O O . LEU A 1 116 ? -12.069 -16.388 2.992 1.00 73.00 116 LEU A O 1
ATOM 924 N N . LYS A 1 117 ? -11.363 -14.711 4.305 1.00 76.50 117 LYS A N 1
ATOM 925 C CA . LYS A 1 117 ? -11.119 -13.758 3.209 1.00 76.50 117 LYS A CA 1
ATOM 926 C C . LYS A 1 117 ? -10.026 -14.267 2.276 1.00 76.50 117 LYS A C 1
ATOM 928 O O . LYS A 1 117 ? -10.244 -14.306 1.070 1.00 76.50 117 LYS A O 1
ATOM 933 N N . ALA A 1 118 ? -8.900 -14.730 2.820 1.00 77.62 118 ALA A N 1
ATOM 934 C CA . ALA A 1 118 ? -7.816 -15.304 2.026 1.00 77.62 118 ALA A CA 1
ATOM 935 C C . ALA A 1 118 ? -8.268 -16.547 1.241 1.00 77.62 118 ALA A C 1
ATOM 937 O O . ALA A 1 118 ? -7.909 -16.692 0.078 1.00 77.62 118 ALA A O 1
ATOM 938 N N . GLN A 1 119 ? -9.096 -17.415 1.835 1.00 74.00 119 GLN A N 1
ATOM 939 C CA . GLN A 1 119 ? -9.686 -18.560 1.134 1.00 74.00 119 GLN A CA 1
ATOM 940 C C . GLN A 1 119 ? -10.656 -18.133 0.024 1.00 74.00 119 GLN A C 1
ATOM 942 O O . GLN A 1 119 ? -10.596 -18.667 -1.081 1.00 74.00 119 GLN A O 1
ATOM 947 N N . ARG A 1 120 ? -11.537 -17.163 0.297 1.00 73.88 120 ARG A N 1
ATOM 948 C CA . ARG A 1 120 ? -12.490 -16.619 -0.684 1.00 73.88 120 ARG A CA 1
ATOM 949 C C . ARG A 1 120 ? -11.763 -16.014 -1.880 1.00 73.88 120 ARG A C 1
ATOM 951 O O . ARG A 1 120 ? -12.149 -16.243 -3.023 1.00 73.88 120 ARG A O 1
ATOM 958 N N . ASP A 1 121 ? -10.721 -15.242 -1.603 1.00 81.12 121 ASP A N 1
ATOM 959 C CA . ASP A 1 121 ? -9.972 -14.510 -2.617 1.00 81.12 121 ASP A CA 1
ATOM 960 C C . ASP A 1 121 ? -8.844 -15.359 -3.228 1.00 81.12 121 ASP A C 1
ATOM 962 O O . ASP A 1 121 ? -8.193 -14.914 -4.167 1.00 81.12 121 ASP A O 1
ATOM 966 N N . PHE A 1 122 ? -8.653 -16.606 -2.777 1.00 83.56 122 PHE A N 1
ATOM 967 C CA . PHE A 1 122 ? -7.592 -17.502 -3.243 1.00 83.56 122 PHE A CA 1
ATOM 968 C C . PHE A 1 122 ? -7.590 -17.681 -4.761 1.00 83.56 122 PHE A C 1
ATOM 970 O O . PHE A 1 122 ? -6.530 -17.614 -5.375 1.00 83.56 122 PHE A O 1
ATOM 977 N N . VAL A 1 123 ? -8.763 -17.886 -5.373 1.00 77.94 123 VAL A N 1
ATOM 978 C CA . VAL A 1 123 ? -8.869 -18.061 -6.832 1.00 77.94 123 VAL A CA 1
ATOM 979 C C . VAL A 1 123 ? -8.397 -16.803 -7.557 1.00 77.94 123 VAL A C 1
ATOM 981 O O . VAL A 1 123 ? -7.583 -16.907 -8.464 1.00 77.94 123 VAL A O 1
ATOM 984 N N . LYS A 1 124 ? -8.815 -15.619 -7.095 1.00 82.94 124 LYS A N 1
ATOM 985 C CA . LYS A 1 124 ? -8.396 -14.337 -7.679 1.00 82.94 124 LYS A CA 1
ATOM 986 C C . LYS A 1 124 ? -6.901 -14.099 -7.503 1.00 82.94 124 LYS A C 1
ATOM 988 O O . LYS A 1 124 ? -6.223 -13.788 -8.470 1.00 82.94 124 LYS A O 1
ATOM 993 N N . ILE A 1 125 ? -6.376 -14.321 -6.296 1.00 83.31 125 ILE A N 1
ATOM 994 C CA . ILE A 1 125 ? -4.943 -14.183 -5.995 1.00 83.31 125 ILE A CA 1
ATOM 995 C C . ILE A 1 125 ? -4.122 -15.139 -6.867 1.00 83.31 125 ILE A C 1
ATOM 997 O O . ILE A 1 125 ? -3.059 -14.775 -7.366 1.00 83.31 125 ILE A O 1
ATOM 1001 N N . LYS A 1 126 ? -4.607 -16.369 -7.064 1.00 89.19 126 LYS A N 1
ATOM 1002 C CA . LYS A 1 126 ? -3.955 -17.361 -7.916 1.00 89.19 126 LYS A CA 1
ATOM 1003 C C . LYS A 1 126 ? -3.977 -16.935 -9.384 1.00 89.19 126 LYS A C 1
ATOM 1005 O O . LYS A 1 126 ? -2.937 -16.985 -10.028 1.00 89.19 126 LYS A O 1
ATOM 1010 N N . GLU A 1 127 ? -5.120 -16.481 -9.891 1.00 85.69 127 GLU A N 1
ATOM 1011 C CA . GLU A 1 127 ? -5.260 -15.995 -11.267 1.00 85.69 127 GLU A CA 1
ATOM 1012 C C . GLU A 1 127 ? -4.404 -14.750 -11.534 1.00 85.69 127 GLU A C 1
ATOM 1014 O O . GLU A 1 127 ? -3.726 -14.689 -12.557 1.00 85.69 127 GLU A O 1
ATOM 1019 N N . GLU A 1 128 ? -4.379 -13.782 -10.613 1.00 91.25 128 GLU A N 1
ATOM 1020 C CA . GLU A 1 128 ? -3.535 -12.582 -10.695 1.00 91.25 128 GLU A CA 1
ATOM 1021 C C . GLU A 1 128 ? -2.050 -12.947 -10.694 1.00 91.25 128 GLU A C 1
ATOM 1023 O O . GLU A 1 128 ? -1.282 -12.430 -11.505 1.00 91.25 128 GLU A O 1
ATOM 1028 N N . ARG A 1 129 ? -1.647 -13.891 -9.838 1.00 91.62 129 ARG A N 1
ATOM 1029 C CA . ARG A 1 129 ? -0.271 -14.382 -9.794 1.00 91.62 129 ARG A CA 1
ATOM 1030 C C . ARG A 1 129 ? 0.122 -15.103 -11.082 1.00 91.62 129 ARG A C 1
ATOM 1032 O O . ARG A 1 129 ? 1.172 -14.806 -11.637 1.00 91.62 129 ARG A O 1
ATOM 1039 N N . GLU A 1 130 ? -0.711 -16.015 -11.578 1.00 92.69 130 GLU A N 1
ATOM 1040 C CA . GLU A 1 130 ? -0.462 -16.721 -12.843 1.00 92.69 130 GLU A CA 1
ATOM 1041 C C . GLU A 1 130 ? -0.492 -15.767 -14.052 1.00 92.69 130 GLU A C 1
ATOM 1043 O O . GLU A 1 130 ? 0.185 -16.000 -15.053 1.00 92.69 130 GLU A O 1
ATOM 1048 N N . ALA A 1 131 ? -1.287 -14.695 -14.009 1.00 92.12 131 ALA A N 1
ATOM 1049 C CA . ALA A 1 131 ? -1.290 -13.658 -15.039 1.00 92.12 131 ALA A CA 1
ATOM 1050 C C . ALA A 1 131 ? -0.003 -12.823 -15.011 1.00 92.12 131 ALA A C 1
ATOM 1052 O O . ALA A 1 131 ? 0.576 -12.565 -16.066 1.00 92.12 131 ALA A O 1
ATOM 1053 N N . GLU A 1 132 ? 0.470 -12.447 -13.823 1.00 92.06 132 GLU A N 1
ATOM 1054 C CA . GLU A 1 132 ? 1.714 -11.697 -13.654 1.00 92.06 132 GLU A CA 1
ATOM 1055 C C . GLU A 1 132 ? 2.942 -12.538 -14.028 1.00 92.06 132 GLU A C 1
ATOM 1057 O O . GLU A 1 132 ? 3.814 -12.062 -14.753 1.00 92.06 132 GLU A O 1
ATOM 1062 N N . GLU A 1 133 ? 2.983 -13.813 -13.633 1.00 92.56 133 GLU A N 1
ATOM 1063 C CA . GLU A 1 133 ? 4.041 -14.746 -14.043 1.00 92.56 133 GLU A CA 1
ATOM 1064 C C . GLU A 1 133 ? 4.083 -14.895 -15.576 1.00 92.56 133 GLU A C 1
ATOM 1066 O O . GLU A 1 133 ? 5.156 -14.787 -16.172 1.00 92.56 133 GLU A O 1
ATOM 1071 N N . ARG A 1 134 ? 2.922 -15.016 -16.241 1.00 94.31 134 ARG A N 1
ATOM 1072 C CA . ARG A 1 134 ? 2.838 -15.022 -17.714 1.00 94.31 134 ARG A CA 1
ATOM 1073 C C . ARG A 1 134 ? 3.301 -13.711 -18.349 1.00 94.31 134 ARG A C 1
ATOM 1075 O O . ARG A 1 134 ? 3.919 -13.743 -19.411 1.00 94.31 134 ARG A O 1
ATOM 1082 N N . A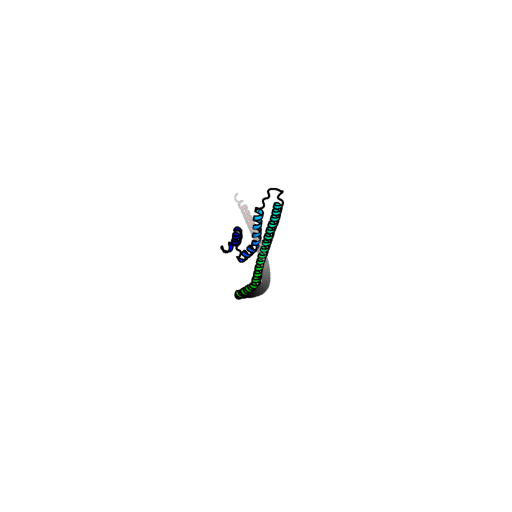RG A 1 135 ? 3.010 -12.563 -17.729 1.00 95.19 135 ARG A N 1
ATOM 1083 C CA . ARG A 1 135 ? 3.459 -11.246 -18.209 1.00 95.19 135 ARG A CA 1
ATOM 1084 C C . ARG A 1 135 ? 4.981 -11.136 -18.153 1.00 95.19 135 ARG A C 1
ATOM 1086 O O . ARG A 1 135 ? 5.592 -10.754 -19.147 1.00 95.19 135 ARG A O 1
ATOM 1093 N N . ILE A 1 136 ? 5.579 -11.517 -17.024 1.00 93.69 136 ILE A N 1
ATOM 1094 C CA . ILE A 1 136 ? 7.033 -11.507 -16.817 1.00 93.69 136 ILE A CA 1
ATOM 1095 C C . ILE A 1 136 ? 7.724 -12.472 -17.788 1.00 93.69 136 ILE A C 1
ATOM 1097 O O . ILE A 1 136 ? 8.736 -12.122 -18.395 1.00 93.69 136 ILE A O 1
ATOM 1101 N N . GLU A 1 137 ? 7.184 -13.680 -17.965 1.00 94.50 137 GLU A N 1
ATOM 1102 C CA . GLU A 1 137 ? 7.744 -14.652 -18.906 1.00 94.50 137 GLU A CA 1
ATOM 1103 C C . GLU A 1 137 ? 7.648 -14.162 -20.357 1.00 94.50 137 GLU A C 1
ATOM 1105 O O . GLU A 1 137 ? 8.629 -14.255 -21.097 1.00 94.50 137 GLU A O 1
ATOM 1110 N N . GLY A 1 138 ? 6.513 -13.574 -20.746 1.00 94.31 138 GLY A N 1
ATOM 1111 C CA . GLY A 1 138 ? 6.333 -12.963 -22.063 1.00 94.31 138 GLY A CA 1
ATOM 1112 C C . GLY A 1 138 ? 7.310 -11.813 -22.326 1.00 94.31 138 GLY A C 1
ATOM 1113 O O . GLY A 1 138 ? 7.914 -11.760 -23.394 1.00 94.31 138 GLY A O 1
ATOM 1114 N N . GLU A 1 139 ? 7.524 -10.934 -21.345 1.00 93.88 139 GLU A N 1
ATOM 1115 C CA . GLU A 1 139 ? 8.493 -9.834 -21.433 1.00 93.88 139 GLU A CA 1
ATOM 1116 C C . GLU A 1 139 ? 9.932 -10.354 -21.578 1.00 93.88 139 GLU A C 1
ATOM 1118 O O . GLU A 1 139 ? 10.698 -9.857 -22.404 1.00 93.88 139 GLU A O 1
ATOM 1123 N N . ARG A 1 140 ? 10.291 -11.410 -20.835 1.00 94.88 140 ARG A N 1
ATOM 1124 C CA . ARG A 1 140 ? 11.608 -12.049 -20.951 1.00 94.88 140 ARG A CA 1
ATOM 1125 C C . ARG A 1 140 ? 11.827 -12.649 -22.340 1.00 94.88 140 ARG A C 1
ATOM 1127 O O . ARG A 1 140 ? 12.905 -12.479 -22.900 1.00 94.88 140 ARG A O 1
ATOM 1134 N N . LEU A 1 141 ? 10.824 -13.342 -22.881 1.00 94.56 141 LEU A N 1
ATOM 1135 C CA . LEU A 1 141 ? 10.897 -13.941 -24.216 1.00 94.56 141 LEU A CA 1
ATOM 1136 C C . LEU A 1 141 ? 11.001 -12.879 -25.312 1.00 94.56 141 LEU A C 1
ATOM 1138 O O . LEU A 1 141 ? 11.798 -13.046 -26.231 1.00 94.56 141 LEU A O 1
ATOM 1142 N N . LEU A 1 142 ? 10.240 -11.787 -25.202 1.00 94.44 142 LEU A N 1
ATOM 1143 C CA . LEU A 1 142 ? 10.312 -10.680 -26.154 1.00 94.44 142 LEU A CA 1
ATOM 1144 C C . LEU A 1 142 ? 11.704 -10.045 -26.148 1.00 94.44 142 LEU A C 1
ATOM 1146 O O . LEU A 1 142 ? 12.308 -9.884 -27.201 1.00 94.44 142 LEU A O 1
ATOM 1150 N N . LYS A 1 143 ? 12.256 -9.772 -24.963 1.00 95.19 143 LYS A N 1
ATOM 1151 C CA . LYS A 1 143 ? 13.606 -9.220 -24.835 1.00 95.19 143 LYS A CA 1
ATOM 1152 C C . LYS A 1 143 ? 14.677 -10.156 -25.401 1.00 95.19 143 LYS A C 1
ATOM 1154 O O . LYS A 1 143 ? 15.599 -9.704 -26.067 1.00 95.19 143 LYS A O 1
ATOM 1159 N N . GLU A 1 144 ? 14.549 -11.462 -25.169 1.00 94.69 144 GLU A N 1
ATOM 1160 C CA . GLU A 1 144 ? 15.459 -12.454 -25.751 1.00 94.69 144 GLU A CA 1
ATOM 1161 C C . GLU A 1 144 ? 15.373 -12.476 -27.288 1.00 94.69 144 GLU A C 1
ATOM 1163 O O . GLU A 1 144 ? 16.392 -12.638 -27.960 1.00 94.69 144 GLU A O 1
ATOM 1168 N N . GLN A 1 145 ? 14.175 -12.303 -27.856 1.00 93.88 145 GLN A N 1
ATOM 1169 C CA . GLN A 1 145 ? 13.990 -12.175 -29.304 1.00 93.88 145 GLN A CA 1
ATOM 1170 C C . GLN A 1 145 ? 14.617 -10.886 -29.841 1.00 93.88 145 GLN A C 1
ATOM 1172 O O . GLN A 1 145 ? 15.379 -10.953 -30.799 1.00 93.88 145 GLN A O 1
ATOM 1177 N N . GLU A 1 146 ? 14.383 -9.744 -29.192 1.00 94.50 146 GLU A N 1
ATOM 1178 C CA . GLU A 1 146 ? 14.986 -8.460 -29.572 1.00 94.50 146 GLU A CA 1
ATOM 1179 C C . GLU A 1 146 ? 16.521 -8.505 -29.513 1.00 94.50 146 GLU A C 1
ATOM 1181 O O . GLU A 1 146 ? 17.194 -8.013 -30.416 1.00 94.50 146 GLU A O 1
ATOM 1186 N N . GLU A 1 147 ? 17.099 -9.135 -28.485 1.00 93.81 147 GLU A N 1
ATOM 1187 C CA . GLU A 1 147 ? 18.551 -9.316 -28.366 1.00 93.81 147 GLU A CA 1
ATOM 1188 C C . GLU A 1 147 ? 19.110 -10.217 -29.477 1.00 93.81 147 GLU A C 1
ATOM 1190 O O . GLU A 1 147 ? 20.175 -9.929 -30.028 1.00 93.81 147 GLU A O 1
ATOM 1195 N N . LYS A 1 148 ? 18.389 -11.284 -29.847 1.00 94.62 148 LYS A N 1
ATOM 1196 C CA . LYS A 1 148 ? 18.760 -12.157 -30.972 1.00 94.62 148 LYS A CA 1
ATOM 1197 C C . LYS A 1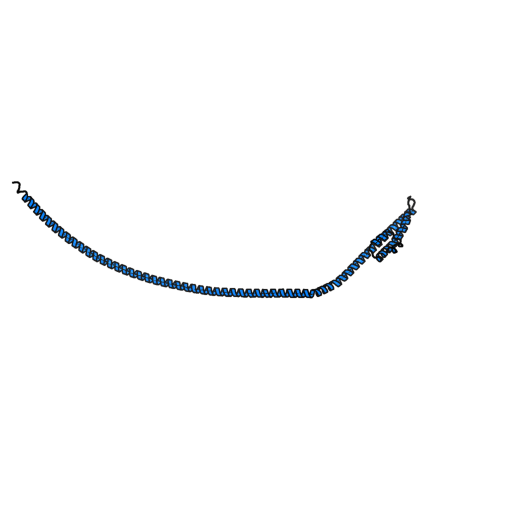 148 ? 18.698 -11.417 -32.304 1.00 94.62 148 LYS A C 1
ATOM 1199 O O . LYS A 1 148 ? 19.659 -11.477 -33.064 1.00 94.62 148 LYS A O 1
ATOM 1204 N N . GLU A 1 149 ? 17.619 -10.686 -32.562 1.00 94.12 149 GLU A N 1
ATOM 1205 C CA . GLU A 1 149 ? 17.459 -9.887 -33.780 1.00 94.12 149 GLU A CA 1
ATOM 1206 C C . GLU A 1 149 ? 18.521 -8.782 -33.872 1.00 94.12 149 GLU A C 1
ATOM 1208 O O . GLU A 1 149 ? 19.115 -8.579 -34.932 1.00 94.12 149 GLU A O 1
ATOM 1213 N N . ALA A 1 150 ? 18.832 -8.108 -32.761 1.00 94.69 150 ALA A N 1
ATOM 1214 C CA . ALA A 1 150 ? 19.894 -7.108 -32.706 1.00 94.69 150 ALA A CA 1
ATOM 1215 C C . ALA A 1 150 ? 21.278 -7.721 -32.974 1.00 94.69 150 ALA A C 1
ATOM 1217 O O . ALA A 1 150 ? 22.059 -7.154 -33.741 1.00 94.69 150 ALA A O 1
ATOM 1218 N N . ALA A 1 151 ? 21.571 -8.890 -32.396 1.00 94.94 151 ALA A N 1
ATOM 1219 C CA . ALA A 1 151 ? 22.822 -9.605 -32.637 1.00 94.94 151 ALA A CA 1
ATOM 1220 C C . ALA A 1 151 ? 22.950 -10.074 -34.098 1.00 94.94 151 ALA A C 1
ATOM 1222 O O . ALA A 1 151 ? 24.028 -9.980 -34.689 1.00 94.94 151 ALA A O 1
ATOM 1223 N N . GLU A 1 152 ? 21.859 -10.545 -34.708 1.00 94.88 152 GLU A N 1
ATOM 1224 C CA . GLU A 1 152 ? 21.822 -10.913 -36.127 1.00 94.88 152 GLU A CA 1
ATOM 1225 C C . GLU A 1 152 ? 22.007 -9.693 -37.039 1.00 94.88 152 GLU A C 1
ATOM 1227 O O . GLU A 1 152 ? 22.795 -9.750 -37.987 1.00 94.88 152 GLU A O 1
ATOM 1232 N N . ALA A 1 153 ? 21.358 -8.568 -36.728 1.00 94.44 153 ALA A N 1
ATOM 1233 C CA . ALA A 1 153 ? 21.517 -7.317 -37.465 1.00 94.44 153 ALA A CA 1
ATOM 1234 C C . ALA A 1 153 ? 22.944 -6.752 -37.355 1.00 94.44 153 ALA A C 1
ATOM 1236 O O . ALA A 1 153 ? 23.513 -6.294 -38.349 1.00 94.44 153 ALA A O 1
ATOM 1237 N N . GLU A 1 154 ? 23.556 -6.810 -36.169 1.00 93.81 154 GLU A N 1
ATOM 1238 C CA . GLU A 1 154 ? 24.946 -6.393 -35.969 1.00 93.81 154 GLU A CA 1
ATOM 1239 C C . GLU A 1 154 ? 25.914 -7.289 -36.745 1.00 93.81 154 GLU A C 1
ATOM 1241 O O . GLU A 1 154 ? 26.809 -6.786 -37.431 1.00 93.81 154 GLU A O 1
ATOM 1246 N N . LYS A 1 155 ? 25.699 -8.608 -36.705 1.00 94.50 155 LYS A N 1
ATOM 1247 C CA . LYS A 1 155 ? 26.483 -9.566 -37.486 1.00 94.50 155 LYS A CA 1
ATOM 1248 C C . LYS A 1 155 ? 26.376 -9.283 -38.987 1.00 94.50 155 LYS A C 1
ATOM 1250 O O . LYS A 1 155 ? 27.405 -9.216 -39.655 1.00 94.50 155 LYS A O 1
ATOM 1255 N N . ALA A 1 156 ? 25.170 -9.048 -39.502 1.00 94.25 156 ALA A N 1
ATOM 1256 C CA . ALA A 1 156 ? 24.959 -8.698 -40.906 1.00 94.25 156 ALA A CA 1
ATOM 1257 C C . ALA A 1 156 ? 25.675 -7.389 -41.291 1.00 94.25 156 ALA A C 1
ATOM 1259 O O . ALA A 1 156 ? 26.286 -7.305 -42.357 1.00 94.25 156 ALA A O 1
ATOM 1260 N N . ARG A 1 157 ? 25.671 -6.381 -40.405 1.00 95.62 157 ARG A N 1
ATOM 1261 C CA . ARG A 1 157 ? 26.394 -5.119 -40.624 1.00 95.62 157 ARG A CA 1
ATOM 1262 C C . ARG A 1 157 ? 27.908 -5.329 -40.699 1.00 95.62 157 ARG A C 1
ATOM 1264 O O . ARG A 1 157 ? 28.552 -4.753 -41.571 1.00 95.62 157 ARG A O 1
ATOM 1271 N N . LEU A 1 158 ? 28.471 -6.147 -39.808 1.00 91.94 158 LEU A N 1
ATOM 1272 C CA . LEU A 1 158 ? 29.901 -6.476 -39.813 1.00 91.94 158 LEU A CA 1
ATOM 1273 C C . LEU A 1 158 ? 30.302 -7.251 -41.075 1.00 91.94 158 LEU A C 1
ATOM 1275 O O . LEU A 1 158 ? 31.340 -6.957 -41.665 1.00 91.94 158 LEU A O 1
ATOM 1279 N N . GLU A 1 159 ? 29.475 -8.199 -41.520 1.00 94.25 159 GLU A N 1
ATOM 1280 C CA . GLU A 1 159 ? 29.702 -8.942 -42.767 1.00 94.25 159 GLU A CA 1
ATOM 1281 C C . GLU A 1 159 ? 29.667 -8.017 -43.994 1.00 94.25 159 GLU A C 1
ATOM 1283 O O . GLU A 1 159 ? 30.523 -8.130 -44.876 1.00 94.25 159 GLU A O 1
ATOM 1288 N N . GLN A 1 160 ? 28.729 -7.063 -44.030 1.00 92.44 160 GLN A N 1
ATOM 1289 C CA . GLN A 1 160 ? 28.655 -6.056 -45.089 1.00 92.44 160 GLN A CA 1
ATOM 1290 C C . GLN A 1 160 ? 29.878 -5.129 -45.083 1.00 92.44 160 GLN A C 1
ATOM 1292 O O . GLN A 1 160 ? 30.483 -4.904 -46.128 1.00 92.44 160 GLN A O 1
ATOM 1297 N N . GLU A 1 161 ? 30.299 -4.639 -43.915 1.00 92.12 161 GLU A N 1
ATOM 1298 C CA . GLU A 1 161 ? 31.493 -3.796 -43.792 1.00 92.12 161 GLU A CA 1
ATOM 1299 C C . GLU A 1 161 ? 32.767 -4.543 -44.224 1.00 92.12 161 GLU A C 1
ATOM 1301 O O . GLU A 1 161 ? 33.640 -3.978 -44.891 1.00 92.12 161 GLU A O 1
ATOM 1306 N N . GLU A 1 162 ? 32.880 -5.834 -43.896 1.00 94.06 162 GLU A N 1
ATOM 1307 C CA . GLU A 1 162 ? 34.001 -6.661 -44.340 1.00 94.06 162 GLU A CA 1
ATOM 1308 C C . GLU A 1 162 ? 33.989 -6.882 -45.862 1.00 94.06 162 GLU A C 1
ATOM 1310 O O . GLU A 1 162 ? 35.051 -6.863 -46.497 1.00 94.06 162 GLU A O 1
ATOM 1315 N N . ALA A 1 163 ? 32.808 -7.072 -46.459 1.00 93.31 163 ALA A N 1
ATOM 1316 C CA . ALA A 1 163 ? 32.643 -7.175 -47.906 1.00 93.31 163 ALA A CA 1
ATOM 1317 C C . ALA A 1 163 ? 33.040 -5.866 -48.609 1.00 93.31 163 ALA A C 1
ATOM 1319 O O . ALA A 1 163 ? 33.878 -5.898 -49.516 1.00 93.31 163 ALA A O 1
ATOM 1320 N N . ASP A 1 164 ? 32.548 -4.724 -48.123 1.00 93.50 164 ASP A N 1
ATOM 1321 C CA . ASP A 1 164 ? 32.884 -3.393 -48.636 1.00 93.50 164 ASP A CA 1
ATOM 1322 C C . ASP A 1 164 ? 34.389 -3.111 -48.514 1.00 93.50 164 ASP A C 1
ATOM 1324 O O . ASP A 1 164 ? 35.008 -2.552 -49.423 1.00 93.50 164 ASP A O 1
ATOM 1328 N N . ARG A 1 165 ? 35.026 -3.525 -47.408 1.00 93.75 165 ARG A N 1
ATOM 1329 C CA . ARG A 1 165 ? 36.482 -3.403 -47.233 1.00 93.75 165 ARG A CA 1
ATOM 1330 C C . ARG A 1 165 ? 37.236 -4.212 -48.285 1.00 93.75 165 ARG A C 1
ATOM 1332 O O . ARG A 1 165 ? 38.151 -3.682 -48.915 1.00 93.75 165 ARG A O 1
ATOM 1339 N N . LYS A 1 166 ? 36.845 -5.472 -48.506 1.00 94.62 166 LYS A N 1
ATOM 1340 C CA . LYS A 1 166 ? 37.451 -6.333 -49.538 1.00 94.62 166 LYS A CA 1
ATOM 1341 C C . LYS A 1 166 ? 37.260 -5.752 -50.938 1.00 94.62 166 LYS A C 1
ATOM 1343 O O . LYS A 1 166 ? 38.171 -5.846 -51.759 1.00 94.62 166 LYS A O 1
ATOM 1348 N N . GLU A 1 167 ? 36.112 -5.146 -51.220 1.00 91.81 167 GLU A N 1
ATOM 1349 C CA . GLU A 1 167 ? 35.845 -4.491 -52.501 1.00 91.81 167 GLU A CA 1
ATOM 1350 C C . GLU A 1 167 ? 36.712 -3.236 -52.686 1.00 91.81 167 GLU A C 1
ATOM 1352 O O . GLU A 1 167 ? 37.384 -3.097 -53.709 1.00 91.81 167 GLU A O 1
ATOM 1357 N N . ARG A 1 168 ? 36.811 -2.375 -51.665 1.00 92.50 168 ARG A N 1
ATOM 1358 C CA . ARG A 1 168 ? 37.705 -1.203 -51.676 1.00 92.50 168 ARG A CA 1
ATOM 1359 C C . ARG A 1 168 ? 39.167 -1.591 -51.874 1.00 92.50 168 ARG A C 1
ATOM 1361 O O . ARG A 1 168 ? 39.873 -0.925 -52.625 1.00 92.50 168 ARG A O 1
ATOM 1368 N N . GLU A 1 169 ? 39.625 -2.670 -51.245 1.00 92.50 169 GLU A N 1
ATOM 1369 C CA . GLU A 1 169 ? 40.982 -3.189 -51.447 1.00 92.50 169 GLU A CA 1
ATOM 1370 C C . GLU A 1 169 ? 41.215 -3.675 -52.884 1.00 92.50 169 GLU A C 1
ATOM 1372 O O . GLU A 1 169 ? 42.300 -3.466 -53.433 1.00 92.50 169 GLU A O 1
ATOM 1377 N N . ARG A 1 170 ? 40.214 -4.306 -53.515 1.00 93.19 170 ARG A N 1
ATOM 1378 C CA . ARG A 1 170 ? 40.287 -4.704 -54.931 1.00 93.19 170 ARG A CA 1
ATOM 1379 C C . ARG A 1 170 ? 40.363 -3.483 -55.840 1.00 93.19 170 ARG A C 1
ATOM 1381 O O . ARG A 1 170 ? 41.278 -3.415 -56.656 1.00 93.19 170 ARG A O 1
ATOM 1388 N N . PHE A 1 171 ? 39.485 -2.501 -55.638 1.00 88.38 171 PHE A N 1
ATOM 1389 C CA . PHE A 1 171 ? 39.511 -1.248 -56.393 1.00 88.38 171 PHE A CA 1
ATOM 1390 C C . PHE A 1 171 ? 40.827 -0.487 -56.217 1.00 88.38 171 PHE A C 1
ATOM 1392 O O . PHE A 1 171 ? 41.371 0.029 -57.188 1.00 88.38 171 PHE A O 1
ATOM 1399 N N . ALA A 1 172 ? 41.379 -0.441 -55.002 1.00 93.56 172 ALA A N 1
ATOM 1400 C CA . ALA A 1 172 ? 42.660 0.212 -54.747 1.00 93.56 172 ALA A CA 1
ATOM 1401 C C . ALA A 1 172 ? 43.813 -0.456 -55.514 1.00 93.56 172 ALA A C 1
ATOM 1403 O O . ALA A 1 172 ? 44.658 0.241 -56.075 1.00 93.56 172 ALA A O 1
ATOM 1404 N N . LYS A 1 173 ? 43.832 -1.796 -55.580 1.00 93.38 173 LYS A N 1
ATOM 1405 C CA . LYS A 1 173 ? 44.822 -2.548 -56.369 1.00 93.38 173 LYS A CA 1
ATOM 1406 C C . LYS A 1 173 ? 44.657 -2.313 -57.868 1.00 93.38 173 LYS A C 1
ATOM 1408 O O . LYS A 1 173 ? 45.642 -2.049 -58.546 1.00 93.38 173 LYS A O 1
ATOM 1413 N N . GLU A 1 174 ? 43.426 -2.353 -58.371 1.00 91.19 174 GLU A N 1
ATOM 1414 C CA . GLU A 1 174 ? 43.139 -2.089 -59.785 1.00 91.19 174 GLU A CA 1
ATOM 1415 C C . GLU A 1 174 ? 43.543 -0.664 -60.190 1.00 91.19 174 GLU A C 1
ATOM 1417 O O . GLU A 1 174 ? 44.162 -0.461 -61.236 1.00 91.19 174 GLU A O 1
ATOM 1422 N N . LEU A 1 175 ? 43.269 0.324 -59.331 1.00 91.25 175 LEU A N 1
ATOM 1423 C CA . LEU A 1 175 ? 43.681 1.707 -59.547 1.00 91.25 175 LEU A CA 1
ATOM 1424 C C . LEU A 1 175 ? 45.210 1.837 -59.574 1.00 91.25 175 LEU A C 1
ATOM 1426 O O . LEU A 1 175 ? 45.749 2.500 -60.461 1.00 91.25 175 LEU A O 1
ATOM 1430 N N . ASP A 1 176 ? 45.915 1.193 -58.640 1.00 92.44 176 ASP A N 1
ATOM 1431 C CA . ASP A 1 176 ? 47.382 1.163 -58.604 1.00 92.44 176 ASP A CA 1
ATOM 1432 C C . ASP A 1 176 ? 47.965 0.533 -59.883 1.00 92.44 176 ASP A C 1
ATOM 1434 O O . ASP A 1 176 ? 48.828 1.130 -60.533 1.00 92.44 176 ASP A O 1
ATOM 1438 N N . ASP A 1 177 ? 47.435 -0.606 -60.330 1.00 91.38 177 ASP A N 1
ATOM 1439 C CA . ASP A 1 177 ? 47.860 -1.262 -61.571 1.00 91.38 177 ASP A CA 1
ATOM 1440 C C . ASP A 1 177 ? 47.584 -0.399 -62.811 1.00 91.38 177 ASP A C 1
ATOM 1442 O O . ASP A 1 177 ? 48.457 -0.244 -63.676 1.00 91.38 177 ASP A O 1
ATOM 1446 N N . MET A 1 178 ? 46.417 0.245 -62.873 1.00 90.00 178 MET A N 1
ATOM 1447 C CA . MET A 1 178 ? 46.081 1.195 -63.931 1.00 90.00 178 MET A CA 1
ATOM 1448 C C . MET A 1 178 ? 47.036 2.395 -63.924 1.00 90.00 178 MET A C 1
ATOM 1450 O O . MET A 1 178 ? 47.495 2.823 -64.987 1.00 90.00 178 MET A O 1
ATOM 1454 N N . THR A 1 179 ? 47.388 2.942 -62.755 1.00 90.06 179 THR A N 1
ATOM 1455 C CA . THR A 1 179 ? 48.349 4.053 -62.678 1.00 90.06 179 THR A CA 1
ATOM 1456 C C . THR A 1 179 ? 49.735 3.629 -63.160 1.00 90.06 179 THR A C 1
ATOM 1458 O O . THR A 1 179 ? 50.331 4.333 -63.978 1.00 90.06 179 THR A O 1
ATOM 1461 N N . LYS A 1 180 ? 50.222 2.447 -62.760 1.00 91.50 180 LYS A N 1
ATOM 1462 C CA . LYS A 1 180 ? 51.488 1.876 -63.245 1.00 91.50 180 LYS A CA 1
ATOM 1463 C C . LYS A 1 180 ? 51.471 1.679 -64.757 1.00 91.50 180 LYS A C 1
ATOM 1465 O O . LYS A 1 180 ? 52.456 2.002 -65.424 1.00 91.50 180 LYS A O 1
ATOM 1470 N N . HIS A 1 181 ? 50.367 1.180 -65.308 1.00 88.12 181 HIS A N 1
ATOM 1471 C CA . HIS A 1 181 ? 50.195 1.018 -66.749 1.00 88.12 181 HIS A CA 1
ATOM 1472 C C . HIS A 1 181 ? 50.206 2.368 -67.480 1.00 88.12 181 HIS A C 1
ATOM 1474 O O . HIS A 1 181 ? 50.953 2.542 -68.441 1.00 88.12 181 HIS A O 1
ATOM 1480 N N . ASN A 1 182 ? 49.472 3.363 -66.979 1.00 86.12 182 ASN A N 1
ATOM 1481 C CA . ASN A 1 182 ? 49.461 4.714 -67.542 1.00 86.12 182 ASN A CA 1
ATOM 1482 C C . ASN A 1 182 ? 50.844 5.378 -67.491 1.00 86.12 182 ASN A C 1
ATOM 1484 O O . ASN A 1 182 ? 51.241 6.047 -68.444 1.00 86.12 182 ASN A O 1
ATOM 1488 N N . VAL A 1 183 ? 51.611 5.168 -66.418 1.00 90.12 183 VAL A N 1
ATOM 1489 C CA . VAL A 1 183 ? 53.002 5.637 -66.327 1.00 90.12 183 VAL A CA 1
ATOM 1490 C C . VAL A 1 183 ? 53.882 4.963 -67.383 1.00 90.12 183 VAL A C 1
ATOM 1492 O O . VAL A 1 183 ? 54.689 5.647 -68.012 1.00 90.12 183 VAL A O 1
ATOM 1495 N N . LYS A 1 184 ? 53.732 3.652 -67.617 1.00 90.12 184 LYS A N 1
ATOM 1496 C CA . LYS A 1 184 ? 54.462 2.944 -68.685 1.00 90.12 184 LYS A CA 1
ATOM 1497 C C . LYS A 1 184 ? 54.104 3.487 -70.066 1.00 90.12 184 LYS A C 1
ATOM 1499 O O . LYS A 1 184 ? 55.007 3.851 -70.810 1.00 90.12 184 LYS A O 1
ATOM 1504 N N . LEU A 1 185 ? 52.813 3.635 -70.364 1.00 85.44 185 LEU A N 1
ATOM 1505 C CA . LEU A 1 185 ? 52.344 4.209 -71.627 1.00 85.44 185 LEU A CA 1
ATOM 1506 C C . LEU A 1 185 ? 52.882 5.623 -71.856 1.00 85.44 185 LEU A C 1
ATOM 1508 O O . LEU A 1 185 ? 53.315 5.936 -72.962 1.00 85.44 185 LEU A O 1
ATOM 1512 N N . ARG A 1 186 ? 52.899 6.474 -70.822 1.00 86.12 186 ARG A N 1
ATOM 1513 C CA . ARG A 1 186 ? 53.492 7.817 -70.916 1.00 86.12 186 ARG A CA 1
ATOM 1514 C C . ARG A 1 186 ? 54.983 7.758 -71.224 1.00 86.12 186 ARG A C 1
ATOM 1516 O O . ARG A 1 186 ? 55.424 8.456 -72.126 1.00 86.12 186 ARG A O 1
ATOM 1523 N N . LYS A 1 187 ? 55.744 6.892 -70.548 1.00 87.75 187 LYS A N 1
ATOM 1524 C CA . LYS A 1 187 ? 57.178 6.703 -70.832 1.00 87.75 187 LYS A CA 1
ATOM 1525 C C . LYS A 1 187 ? 57.425 6.202 -72.255 1.00 87.75 187 LYS A C 1
ATOM 1527 O O . LYS A 1 187 ? 58.314 6.710 -72.927 1.00 87.75 187 LYS A O 1
ATOM 1532 N N . GLU A 1 188 ? 56.632 5.246 -72.734 1.00 85.75 188 GLU A N 1
ATOM 1533 C CA . GLU A 1 188 ? 56.721 4.754 -74.113 1.00 85.75 188 GLU A CA 1
ATOM 1534 C C . GLU A 1 188 ? 56.356 5.837 -75.137 1.00 85.75 188 GLU A C 1
ATOM 1536 O O . GLU A 1 188 ? 56.999 5.941 -76.183 1.00 85.75 188 GLU A O 1
ATOM 1541 N N . ALA A 1 189 ? 55.344 6.660 -74.845 1.00 82.88 189 ALA A N 1
ATOM 1542 C CA . ALA A 1 189 ? 54.962 7.794 -75.679 1.00 82.88 189 ALA A CA 1
ATOM 1543 C C . ALA A 1 189 ? 56.065 8.863 -75.716 1.00 82.88 189 ALA A C 1
ATOM 1545 O O . ALA A 1 189 ? 56.438 9.295 -76.802 1.00 82.88 189 ALA A O 1
ATOM 1546 N N . GLU A 1 190 ? 56.646 9.221 -74.568 1.00 85.81 190 GLU A N 1
ATOM 1547 C CA . GLU A 1 190 ? 57.785 10.144 -74.473 1.00 85.81 190 GLU A CA 1
ATOM 1548 C C . GLU A 1 190 ? 59.017 9.606 -75.212 1.00 85.81 190 GLU A C 1
ATOM 1550 O O . GLU A 1 190 ? 59.720 10.360 -75.884 1.00 85.81 190 GLU A O 1
ATOM 1555 N N . GLU A 1 191 ? 59.293 8.302 -75.134 1.00 85.81 191 GLU A N 1
ATOM 1556 C CA . GLU A 1 191 ? 60.407 7.689 -75.859 1.00 85.81 191 GLU A CA 1
ATOM 1557 C C . GLU A 1 191 ? 60.171 7.707 -77.375 1.00 85.81 191 GLU A C 1
ATOM 1559 O O . GLU A 1 191 ? 61.077 8.048 -78.141 1.00 85.81 191 GLU A O 1
ATOM 1564 N N . LYS A 1 192 ? 58.950 7.389 -77.822 1.00 83.62 192 LYS A N 1
ATOM 1565 C CA . LYS A 1 192 ? 58.556 7.511 -79.232 1.00 83.62 192 LYS A CA 1
ATOM 1566 C C . LYS A 1 192 ? 58.645 8.957 -79.706 1.00 83.62 192 LYS A C 1
ATOM 1568 O O . LYS A 1 192 ? 59.181 9.196 -80.784 1.00 83.62 192 LYS A O 1
ATOM 1573 N N . GLU A 1 193 ? 58.187 9.916 -78.906 1.00 79.62 193 GLU A N 1
ATOM 1574 C CA . GLU A 1 193 ? 58.273 11.337 -79.233 1.00 79.62 193 GLU A CA 1
ATOM 1575 C C . GLU A 1 193 ? 59.729 11.798 -79.316 1.00 79.62 193 GLU A C 1
ATOM 1577 O O . GLU A 1 193 ? 60.103 12.442 -80.292 1.00 79.62 193 GLU A O 1
ATOM 1582 N N . ARG A 1 194 ? 60.593 11.395 -78.376 1.00 83.94 194 ARG A N 1
ATOM 1583 C CA . ARG A 1 194 ? 62.036 11.673 -78.439 1.00 83.94 194 ARG A CA 1
ATOM 1584 C C . ARG A 1 194 ? 62.684 11.085 -79.688 1.00 83.94 194 ARG A C 1
ATOM 1586 O O . ARG A 1 194 ? 63.485 11.768 -80.324 1.00 83.94 194 ARG A O 1
ATOM 1593 N N . LYS A 1 195 ? 62.341 9.850 -80.069 1.00 84.38 195 LYS A N 1
ATOM 1594 C CA . LYS A 1 195 ? 62.833 9.226 -81.312 1.00 84.38 195 LYS A CA 1
ATOM 1595 C C . LYS A 1 195 ? 62.370 10.001 -82.542 1.00 84.38 195 LYS A C 1
ATOM 1597 O O . LYS A 1 195 ? 63.182 10.291 -83.414 1.00 84.38 195 LYS A O 1
ATOM 1602 N N . LEU A 1 196 ? 61.104 10.402 -82.572 1.00 75.69 196 LEU A N 1
ATOM 1603 C CA . LEU A 1 196 ? 60.510 11.131 -83.688 1.00 75.69 196 LEU A CA 1
ATOM 1604 C C . LEU A 1 196 ? 61.043 12.572 -83.787 1.00 75.69 196 LEU A C 1
ATOM 1606 O O . LEU A 1 196 ? 61.285 13.067 -84.884 1.00 75.69 196 LEU A O 1
ATOM 1610 N N . GLN A 1 197 ? 61.302 13.240 -82.659 1.00 79.56 197 GLN A N 1
ATOM 1611 C CA . GLN A 1 197 ? 61.983 14.538 -82.612 1.00 79.56 197 GLN A CA 1
ATOM 1612 C C . GLN A 1 197 ? 63.445 14.423 -83.065 1.00 79.56 197 GLN A C 1
ATOM 1614 O O . GLN A 1 197 ? 63.910 15.259 -83.838 1.00 79.56 197 GLN A O 1
ATOM 1619 N N . ALA A 1 198 ? 64.163 13.376 -82.646 1.00 79.88 198 ALA A N 1
ATOM 1620 C CA . ALA A 1 198 ? 65.529 13.120 -83.098 1.00 79.88 198 ALA A CA 1
ATOM 1621 C C . ALA A 1 198 ? 65.590 12.828 -84.607 1.00 79.88 198 ALA A C 1
ATOM 1623 O O . ALA A 1 198 ? 66.474 13.334 -85.296 1.00 79.88 198 ALA A O 1
ATOM 1624 N N . GLU A 1 199 ? 64.635 12.063 -85.139 1.00 79.06 199 GLU A N 1
ATOM 1625 C CA . GLU A 1 199 ? 64.497 11.803 -86.573 1.00 79.06 199 GLU A CA 1
ATOM 1626 C C . GLU A 1 199 ? 64.177 13.086 -87.349 1.00 79.06 199 GLU A C 1
ATOM 1628 O O . GLU A 1 199 ? 64.881 13.412 -88.304 1.00 79.06 199 GLU A O 1
ATOM 1633 N N . ARG A 1 200 ? 63.204 13.885 -86.8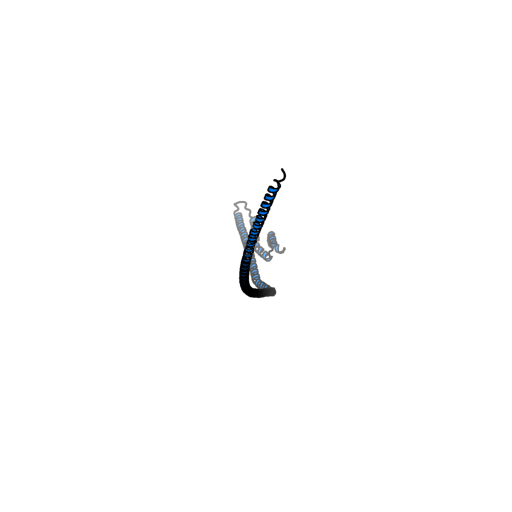86 1.00 73.50 200 ARG A N 1
ATOM 1634 C CA . ARG A 1 200 ? 62.896 15.204 -87.466 1.00 73.50 200 ARG A CA 1
ATOM 1635 C C . ARG A 1 200 ? 64.115 16.123 -87.473 1.00 73.50 200 ARG A C 1
ATOM 1637 O O . ARG A 1 200 ? 64.378 16.753 -88.491 1.00 73.50 200 ARG A O 1
ATOM 1644 N N . ALA A 1 201 ? 64.894 16.154 -86.393 1.00 75.94 201 ALA A N 1
ATOM 1645 C CA . ALA A 1 201 ? 66.120 16.943 -86.322 1.00 75.94 201 ALA A CA 1
ATOM 1646 C C . ALA A 1 201 ? 67.206 16.444 -87.294 1.00 75.94 201 ALA A C 1
ATOM 1648 O O . ALA A 1 201 ? 67.964 17.255 -87.827 1.00 75.94 201 ALA A O 1
ATOM 1649 N N . ARG A 1 202 ? 67.299 15.130 -87.557 1.00 79.75 202 ARG A N 1
ATOM 1650 C CA . ARG A 1 202 ? 68.209 14.584 -88.584 1.00 79.75 202 ARG A CA 1
ATOM 1651 C C . ARG A 1 202 ? 67.757 14.969 -89.987 1.00 79.75 202 ARG A C 1
ATOM 1653 O O . ARG A 1 202 ? 68.572 15.486 -90.743 1.00 79.75 202 ARG A O 1
ATOM 1660 N N . VAL A 1 203 ? 66.471 14.808 -90.291 1.00 72.25 203 VAL A N 1
ATOM 1661 C CA . VAL A 1 203 ? 65.891 15.200 -91.584 1.00 72.25 203 VAL A CA 1
ATOM 1662 C C . VAL A 1 203 ? 66.027 16.707 -91.814 1.00 72.25 203 VAL A C 1
ATOM 1664 O O . VAL A 1 203 ? 66.353 17.134 -92.916 1.00 72.25 203 VAL A O 1
ATOM 1667 N N . GLU A 1 204 ? 65.832 17.537 -90.787 1.00 74.38 204 GLU A N 1
ATOM 1668 C CA . GLU A 1 204 ? 66.019 18.986 -90.896 1.00 74.38 204 GLU A CA 1
ATOM 1669 C C . GLU A 1 204 ? 67.493 19.359 -91.109 1.00 74.38 204 GLU A C 1
ATOM 1671 O O . GLU A 1 204 ? 67.790 20.211 -91.943 1.00 74.38 204 GLU A O 1
ATOM 1676 N N . LYS A 1 205 ? 68.435 18.699 -90.421 1.00 75.69 205 LYS A N 1
ATOM 1677 C CA . LYS A 1 205 ? 69.873 18.885 -90.675 1.00 75.69 205 LYS A CA 1
ATOM 1678 C C . LYS A 1 205 ? 70.264 18.470 -92.093 1.00 75.69 205 LYS A C 1
ATOM 1680 O O . LYS A 1 205 ? 71.045 19.176 -92.724 1.00 75.69 205 LYS A O 1
ATOM 1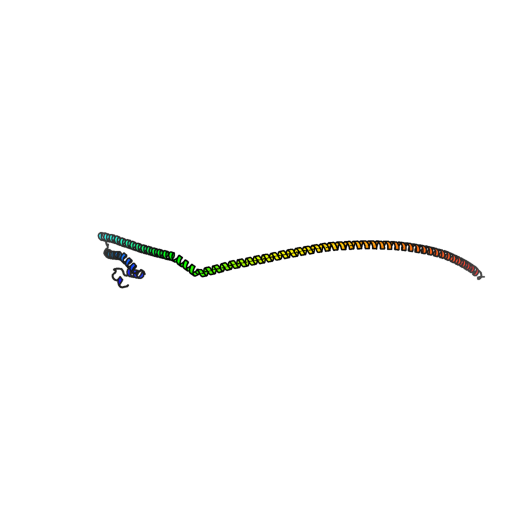685 N N . GLU A 1 206 ? 69.711 17.375 -92.608 1.00 72.44 206 GLU A N 1
ATOM 1686 C CA . GLU A 1 206 ? 69.924 16.942 -93.993 1.00 72.44 206 GLU A CA 1
ATOM 1687 C C . GLU A 1 206 ? 69.317 17.926 -94.998 1.00 72.44 206 GLU A C 1
ATOM 1689 O O . GLU A 1 206 ? 69.983 18.280 -95.969 1.00 72.44 206 GLU A O 1
ATOM 1694 N N . LYS A 1 207 ? 68.110 18.445 -94.737 1.00 69.19 207 LYS A N 1
ATOM 1695 C CA . LYS A 1 207 ? 67.498 19.506 -95.550 1.00 69.19 207 LYS A CA 1
ATOM 1696 C C . LYS A 1 207 ? 68.331 20.781 -95.546 1.00 69.19 207 LYS A C 1
ATOM 1698 O O . LYS A 1 207 ? 68.619 21.294 -96.618 1.00 69.19 207 LYS A O 1
ATOM 1703 N N . ARG A 1 208 ? 68.787 21.255 -94.382 1.00 71.94 208 ARG A N 1
ATOM 1704 C CA . ARG A 1 208 ? 69.655 22.440 -94.288 1.00 71.94 208 ARG A CA 1
ATOM 1705 C C . ARG A 1 208 ? 70.988 22.227 -95.004 1.00 71.94 208 ARG A C 1
ATOM 1707 O O . ARG A 1 208 ? 71.441 23.123 -95.702 1.00 71.94 208 ARG A O 1
ATOM 1714 N N . ALA A 1 209 ? 71.592 21.043 -94.901 1.00 71.44 209 ALA A N 1
ATOM 1715 C CA . ALA A 1 209 ? 72.818 20.720 -95.634 1.00 71.44 209 ALA A CA 1
ATOM 1716 C C . ALA A 1 209 ? 72.594 20.638 -97.158 1.00 71.44 209 ALA A C 1
ATOM 1718 O O . ALA A 1 209 ? 73.468 21.032 -97.934 1.00 71.44 209 ALA A O 1
ATOM 1719 N N . ALA A 1 210 ? 71.431 20.148 -97.599 1.00 69.69 210 ALA A N 1
ATOM 1720 C CA . ALA A 1 210 ? 71.038 20.126 -99.006 1.00 69.69 210 ALA A CA 1
ATOM 1721 C C . ALA A 1 210 ? 70.736 21.535 -99.542 1.00 69.69 210 ALA A C 1
ATOM 1723 O O . ALA A 1 210 ? 71.184 21.877 -100.634 1.00 69.69 210 ALA A O 1
ATOM 1724 N N . GLU A 1 211 ? 70.047 22.373 -98.766 1.00 67.56 211 GLU A N 1
ATOM 1725 C CA . GLU A 1 211 ? 69.789 23.780 -99.085 1.00 67.56 211 GLU A CA 1
ATOM 1726 C C . GLU A 1 211 ? 71.080 24.596 -99.122 1.00 67.56 211 GLU A C 1
ATOM 1728 O O . GLU A 1 211 ? 71.258 25.399 -100.030 1.00 67.56 211 GLU A O 1
ATOM 1733 N N . GLU A 1 212 ? 72.022 24.361 -98.207 1.00 69.25 212 GLU A N 1
ATOM 1734 C CA . GLU A 1 212 ? 73.321 25.036 -98.217 1.00 69.25 212 GLU A CA 1
ATOM 1735 C C . GLU A 1 212 ? 74.166 24.612 -99.430 1.00 69.25 212 GLU A C 1
ATOM 1737 O O . GLU A 1 212 ? 74.827 25.448 -100.049 1.00 69.25 212 GLU A O 1
ATOM 1742 N N . LYS A 1 213 ? 74.106 23.334 -99.835 1.00 71.25 213 LYS A N 1
ATOM 1743 C CA . LYS A 1 213 ? 74.703 22.873 -101.101 1.00 71.25 213 LYS A CA 1
ATOM 1744 C C . LYS A 1 213 ? 74.033 23.519 -102.314 1.00 71.25 213 LYS A C 1
ATOM 1746 O O . LYS A 1 213 ? 74.742 24.028 -103.177 1.00 71.25 213 LYS A O 1
ATOM 1751 N N . ALA A 1 214 ? 72.703 23.567 -102.353 1.00 68.06 214 ALA A N 1
ATOM 1752 C CA . ALA A 1 214 ? 71.955 24.198 -103.438 1.00 68.06 214 ALA A CA 1
ATOM 1753 C C . ALA A 1 214 ? 72.189 25.719 -103.499 1.00 68.06 214 ALA A C 1
ATOM 1755 O O . ALA A 1 214 ? 72.264 26.292 -104.582 1.00 68.06 214 ALA A O 1
ATOM 1756 N N . ALA A 1 215 ? 72.353 26.385 -102.354 1.00 67.62 215 ALA A N 1
ATOM 1757 C CA . ALA A 1 215 ? 72.691 27.802 -102.270 1.00 67.62 215 ALA A CA 1
ATOM 1758 C C . ALA A 1 215 ? 74.119 28.074 -1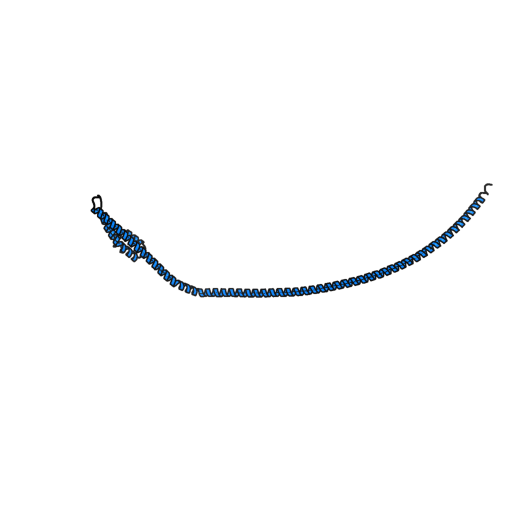02.766 1.00 67.62 215 ALA A C 1
ATOM 1760 O O . ALA A 1 215 ? 74.318 29.009 -103.537 1.00 67.62 215 ALA A O 1
ATOM 1761 N N . LYS A 1 216 ? 75.096 27.231 -102.403 1.00 71.19 216 LYS A N 1
ATOM 1762 C CA . LYS A 1 216 ? 76.473 27.319 -102.927 1.00 71.19 216 LYS A CA 1
ATOM 1763 C C . LYS A 1 216 ? 76.529 27.068 -104.435 1.00 71.19 216 LYS A C 1
ATOM 1765 O O . LYS A 1 216 ? 77.282 27.732 -105.139 1.00 71.19 216 LYS A O 1
ATOM 1770 N N . GLU A 1 217 ? 75.698 26.165 -104.948 1.00 61.44 217 GLU A N 1
ATOM 1771 C CA . GLU A 1 217 ? 75.580 25.902 -106.384 1.00 61.44 217 GLU A CA 1
ATOM 1772 C C . GLU A 1 217 ? 74.913 27.073 -107.130 1.00 61.44 217 GLU A C 1
ATOM 1774 O O . GLU A 1 217 ? 75.398 27.494 -108.178 1.00 61.44 217 GLU A O 1
ATOM 1779 N N . ARG A 1 218 ? 73.877 27.696 -106.546 1.00 58.22 218 ARG A N 1
ATOM 1780 C CA . ARG A 1 218 ? 73.271 28.934 -107.070 1.00 58.22 218 ARG A CA 1
ATOM 1781 C C . ARG A 1 218 ? 74.245 30.109 -107.067 1.00 58.22 218 ARG A C 1
ATOM 1783 O O . ARG A 1 218 ? 74.309 30.816 -108.064 1.00 58.22 218 ARG A O 1
ATOM 1790 N N . GLN A 1 219 ? 75.042 30.277 -106.013 1.00 62.78 219 GLN A N 1
ATOM 1791 C CA . GLN A 1 219 ? 76.082 31.310 -105.957 1.00 62.78 219 GLN A CA 1
ATOM 1792 C C . GLN A 1 219 ? 77.173 31.079 -107.010 1.00 62.78 219 GLN A C 1
ATOM 1794 O O . GLN A 1 219 ? 77.599 32.028 -107.659 1.00 62.78 219 GLN A O 1
ATOM 1799 N N . ALA A 1 220 ? 77.571 29.828 -107.260 1.00 66.31 220 ALA A N 1
ATOM 1800 C CA . ALA A 1 220 ? 78.527 29.505 -108.321 1.00 66.31 220 ALA A CA 1
ATOM 1801 C C . ALA A 1 220 ? 77.966 29.769 -109.736 1.00 66.31 220 ALA A C 1
ATOM 1803 O O . ALA A 1 220 ? 78.706 30.177 -110.634 1.00 66.31 220 ALA A O 1
ATOM 1804 N N . ILE A 1 221 ? 76.660 29.562 -109.942 1.00 62.31 221 ILE A N 1
ATOM 1805 C CA . ILE A 1 221 ? 75.964 29.880 -111.201 1.00 62.31 221 ILE A CA 1
ATOM 1806 C C . ILE A 1 221 ? 75.808 31.399 -111.369 1.00 62.31 221 ILE A C 1
ATOM 1808 O O . ILE A 1 221 ? 76.032 31.924 -112.460 1.00 62.31 221 ILE A O 1
ATOM 1812 N N . GLU A 1 222 ? 75.483 32.123 -110.299 1.00 57.50 222 GLU A N 1
ATOM 1813 C CA . GLU A 1 222 ? 75.331 33.581 -110.296 1.00 57.50 222 GLU A CA 1
ATOM 1814 C C . GLU A 1 222 ? 76.677 34.294 -110.503 1.00 57.50 222 GLU A C 1
ATOM 1816 O O . GLU A 1 222 ? 76.758 35.254 -111.268 1.00 57.50 222 GLU A O 1
ATOM 1821 N N . GLU A 1 223 ? 77.767 33.774 -109.933 1.00 62.53 223 GLU A N 1
ATOM 1822 C CA . GLU A 1 223 ? 79.117 34.301 -110.150 1.00 62.53 223 GLU A CA 1
ATOM 1823 C C . GLU A 1 223 ? 79.627 34.030 -111.579 1.00 62.53 223 GLU A C 1
ATOM 1825 O O . GLU A 1 223 ? 80.285 34.887 -112.173 1.00 62.53 223 GLU A O 1
ATOM 1830 N N . LYS A 1 224 ? 79.269 32.884 -112.181 1.00 63.09 224 LYS A N 1
ATOM 1831 C CA . LYS A 1 224 ? 79.501 32.628 -113.616 1.00 63.09 224 LYS A CA 1
ATOM 1832 C C . LYS A 1 224 ? 78.696 33.578 -114.502 1.00 63.09 224 LYS A C 1
ATOM 1834 O O . LYS A 1 224 ? 79.257 34.157 -115.426 1.00 63.09 224 LYS A O 1
ATOM 1839 N N . SER A 1 225 ? 77.425 33.798 -114.169 1.00 58.81 225 SER A N 1
ATOM 1840 C CA . SER A 1 225 ? 76.531 34.702 -114.908 1.00 58.81 225 SER A CA 1
ATOM 1841 C C . SER A 1 225 ? 76.975 36.167 -114.803 1.00 58.81 225 SER A C 1
ATOM 1843 O O . SER A 1 225 ? 76.811 36.946 -115.740 1.00 58.81 225 SER A O 1
ATOM 1845 N N . ARG A 1 226 ? 77.570 36.557 -113.670 1.00 64.19 226 ARG A N 1
ATOM 1846 C CA . ARG A 1 226 ? 78.142 37.891 -113.461 1.00 64.19 226 ARG A CA 1
ATOM 1847 C C . ARG A 1 226 ? 79.427 38.101 -114.266 1.00 64.19 226 ARG A C 1
ATOM 1849 O O . ARG A 1 226 ? 79.568 39.157 -114.871 1.00 64.19 226 ARG A O 1
ATOM 1856 N N . LYS A 1 227 ? 80.315 37.102 -114.338 1.00 63.16 227 LYS A N 1
ATOM 1857 C CA . LYS A 1 227 ? 81.522 37.162 -115.187 1.00 63.16 227 LYS A CA 1
ATOM 1858 C C . LYS A 1 227 ? 81.168 37.213 -116.680 1.00 63.16 227 LYS A C 1
ATOM 1860 O O . LYS A 1 227 ? 81.763 37.995 -117.409 1.00 63.16 227 LYS A O 1
ATOM 1865 N N . GLU A 1 228 ? 80.131 36.493 -117.112 1.00 57.34 228 GLU A N 1
ATOM 1866 C CA . GLU A 1 228 ? 79.604 36.596 -118.484 1.00 57.34 228 GLU A CA 1
ATOM 1867 C C . GLU A 1 228 ? 79.008 37.980 -118.799 1.00 57.34 228 GLU A C 1
ATOM 1869 O O . GLU A 1 228 ? 79.226 38.507 -119.889 1.00 57.34 228 GLU A O 1
ATOM 1874 N N . ARG A 1 229 ? 78.298 38.610 -117.850 1.00 57.06 229 ARG A N 1
ATOM 1875 C CA . ARG A 1 229 ? 77.777 39.981 -118.017 1.00 57.06 229 ARG A CA 1
ATOM 1876 C C . ARG A 1 229 ? 78.888 41.033 -118.051 1.00 57.06 229 ARG A C 1
ATOM 1878 O O . ARG A 1 229 ? 78.830 41.932 -118.883 1.00 57.06 229 ARG A O 1
ATOM 1885 N N . GLU A 1 230 ? 79.917 40.892 -117.216 1.00 59.78 230 GLU A N 1
ATOM 1886 C CA . GLU A 1 230 ? 81.088 41.782 -117.220 1.00 59.78 230 GLU A CA 1
ATOM 1887 C C . GLU A 1 230 ? 81.896 41.665 -118.536 1.00 59.78 230 GLU A C 1
ATOM 1889 O O . GLU A 1 230 ? 82.375 42.678 -119.050 1.00 59.78 230 GLU A O 1
ATOM 1894 N N . ASP A 1 231 ? 81.975 40.477 -119.151 1.00 61.12 231 ASP A N 1
ATOM 1895 C CA . ASP A 1 231 ? 82.619 40.275 -120.462 1.00 61.12 231 ASP A CA 1
ATOM 1896 C C . ASP A 1 231 ? 81.781 40.796 -121.651 1.00 61.12 231 ASP A C 1
ATOM 1898 O O . ASP A 1 231 ? 82.343 41.275 -122.644 1.00 61.12 231 ASP A O 1
ATOM 1902 N N . ILE A 1 232 ? 80.446 40.761 -121.556 1.00 61.66 232 ILE A N 1
ATOM 1903 C CA . ILE A 1 232 ? 79.534 41.359 -122.549 1.00 61.66 232 ILE A CA 1
ATOM 1904 C C . ILE A 1 232 ? 79.592 42.893 -122.487 1.00 61.66 232 ILE A C 1
ATOM 1906 O O . ILE A 1 232 ? 79.733 43.540 -123.527 1.00 61.66 232 ILE A O 1
ATOM 1910 N N . ASP A 1 233 ? 79.590 43.484 -121.291 1.00 58.91 233 ASP A N 1
ATOM 1911 C CA . ASP A 1 233 ? 79.713 44.938 -121.125 1.00 58.91 233 ASP A CA 1
ATOM 1912 C C . ASP A 1 233 ? 81.085 45.458 -121.584 1.00 58.91 233 ASP A C 1
ATOM 1914 O O . ASP A 1 233 ? 81.187 46.556 -122.140 1.00 58.91 233 ASP A O 1
ATOM 1918 N N . ARG A 1 234 ? 82.148 44.652 -121.451 1.00 61.34 234 ARG A N 1
ATOM 1919 C CA . ARG A 1 234 ? 83.484 44.984 -121.974 1.00 61.34 234 ARG A CA 1
ATOM 1920 C C . ARG A 1 234 ? 83.540 44.966 -123.503 1.00 61.34 234 ARG A C 1
ATOM 1922 O O . ARG A 1 234 ? 84.223 45.807 -124.084 1.00 61.34 234 ARG A O 1
ATOM 1929 N N . LYS A 1 235 ? 82.809 44.057 -124.161 1.00 59.50 235 LYS A N 1
ATOM 1930 C CA . LYS A 1 235 ? 82.664 44.033 -125.629 1.00 59.50 235 LYS A CA 1
ATOM 1931 C C . LYS A 1 235 ? 81.843 45.215 -126.143 1.00 59.50 235 LYS A C 1
ATOM 1933 O O . LYS A 1 235 ? 82.292 45.879 -127.073 1.00 59.50 235 LYS A O 1
ATOM 1938 N N . ASN A 1 236 ? 80.736 45.546 -125.478 1.00 59.56 236 ASN A N 1
ATOM 1939 C CA . ASN A 1 236 ? 79.888 46.679 -125.858 1.00 59.56 236 ASN A CA 1
ATOM 1940 C C . ASN A 1 236 ? 80.621 48.027 -125.729 1.00 59.56 236 ASN A C 1
ATOM 1942 O O . ASN A 1 236 ? 80.473 48.883 -126.596 1.00 59.56 236 ASN A O 1
ATOM 1946 N N . ARG A 1 237 ? 81.492 48.198 -124.720 1.00 61.97 237 ARG A N 1
ATOM 1947 C CA . ARG A 1 237 ? 82.314 49.417 -124.554 1.00 61.97 237 ARG A CA 1
ATOM 1948 C C . ARG A 1 237 ? 83.342 49.619 -125.675 1.00 61.97 237 ARG A C 1
ATOM 1950 O O . ARG A 1 237 ? 83.571 50.745 -126.110 1.00 61.97 237 ARG A O 1
ATOM 1957 N N . ILE A 1 238 ? 83.937 48.527 -126.161 1.00 61.69 238 ILE A N 1
ATOM 1958 C CA . ILE A 1 238 ? 84.908 48.537 -127.271 1.00 61.69 238 ILE A CA 1
ATOM 1959 C C . ILE A 1 238 ? 84.209 48.809 -128.616 1.00 61.69 238 ILE A C 1
ATOM 1961 O O . ILE A 1 238 ? 84.823 49.342 -129.541 1.00 61.69 238 ILE A O 1
ATOM 1965 N N . GLU A 1 239 ? 82.926 48.469 -128.735 1.00 58.66 239 GLU A N 1
ATOM 1966 C CA . GLU A 1 239 ? 82.119 48.694 -129.937 1.00 58.66 239 GLU A CA 1
ATOM 1967 C C . GLU A 1 239 ? 81.579 50.135 -130.006 1.00 58.66 239 GLU A C 1
ATOM 1969 O O . GLU A 1 239 ? 81.654 50.760 -131.066 1.00 58.66 239 GLU A O 1
ATOM 1974 N N . THR A 1 240 ? 81.193 50.729 -128.868 1.00 60.59 240 THR A N 1
ATOM 1975 C CA . THR A 1 240 ? 80.838 52.159 -128.775 1.00 60.59 240 THR A CA 1
ATOM 1976 C C . THR A 1 240 ? 82.034 53.084 -129.030 1.00 60.59 240 THR A C 1
ATOM 1978 O O . THR A 1 240 ? 81.906 54.051 -129.774 1.00 60.59 240 THR A O 1
ATOM 1981 N N . GLU A 1 241 ? 83.238 52.750 -128.544 1.00 59.78 241 GLU A N 1
ATOM 1982 C CA . GLU A 1 241 ? 84.453 53.541 -128.830 1.00 59.78 241 GLU A CA 1
ATOM 1983 C C . GLU A 1 241 ? 84.899 53.468 -130.305 1.00 59.78 241 GLU A C 1
ATOM 1985 O O . GLU A 1 241 ? 85.580 54.372 -130.800 1.00 59.78 241 GLU A O 1
ATOM 1990 N N . LYS A 1 242 ? 84.518 52.407 -131.032 1.00 60.59 242 LYS A N 1
ATOM 1991 C CA . LYS A 1 242 ? 84.747 52.292 -132.481 1.00 60.59 242 LYS A CA 1
ATOM 1992 C C . LYS A 1 242 ? 83.715 53.079 -133.289 1.00 60.59 242 LYS A C 1
ATOM 1994 O O . LYS A 1 242 ? 84.094 53.686 -134.287 1.00 60.59 242 LYS A O 1
ATOM 1999 N N . GLN A 1 243 ? 82.454 53.122 -132.857 1.00 58.97 243 GLN A N 1
ATOM 2000 C CA . GLN A 1 243 ? 81.414 53.924 -133.514 1.00 58.97 243 GLN A CA 1
ATOM 2001 C C . GLN A 1 243 ? 81.606 55.434 -133.293 1.00 58.97 243 GLN A C 1
ATOM 2003 O O . GLN A 1 243 ? 81.437 56.207 -134.237 1.00 58.97 243 GLN A O 1
ATOM 2008 N N . ASP A 1 244 ? 82.080 55.853 -132.117 1.00 61.16 244 ASP A N 1
ATOM 2009 C CA . ASP A 1 244 ? 82.367 57.266 -131.830 1.00 61.16 244 ASP A CA 1
ATOM 2010 C C . ASP A 1 244 ? 83.579 57.805 -132.616 1.00 61.16 244 ASP A C 1
ATOM 2012 O O . ASP A 1 244 ? 83.605 58.978 -132.996 1.00 61.16 244 ASP A O 1
ATOM 2016 N N . LYS A 1 245 ? 84.563 56.953 -132.948 1.00 62.34 245 LYS A N 1
ATOM 2017 C CA . LYS A 1 245 ? 85.684 57.324 -133.836 1.00 62.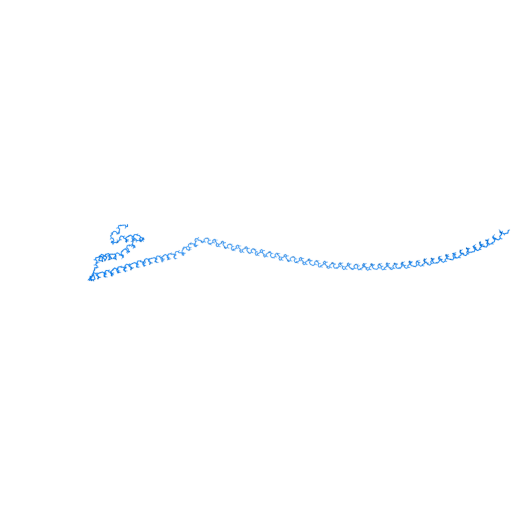34 245 LYS A CA 1
ATOM 2018 C C . LYS A 1 245 ? 85.270 57.456 -135.304 1.00 62.34 245 LYS A C 1
ATOM 2020 O O . LYS A 1 245 ? 85.764 58.353 -135.981 1.00 62.34 245 LYS A O 1
ATOM 2025 N N . ILE A 1 246 ? 84.335 56.627 -135.773 1.00 59.78 246 ILE A N 1
ATOM 2026 C CA . ILE A 1 246 ? 83.798 56.694 -137.143 1.00 59.78 246 ILE A CA 1
ATOM 2027 C C . ILE A 1 246 ? 82.927 57.953 -137.324 1.00 59.78 246 ILE A C 1
ATOM 2029 O O . ILE A 1 246 ? 83.069 58.668 -138.314 1.00 59.78 246 ILE A O 1
ATOM 2033 N N . LEU A 1 247 ? 82.107 58.306 -136.326 1.00 59.25 247 LEU A N 1
ATOM 2034 C CA . LEU A 1 247 ? 81.279 59.524 -136.344 1.00 59.25 247 LEU A CA 1
ATOM 2035 C C . LEU A 1 247 ? 82.091 60.827 -136.196 1.00 59.25 247 LEU A C 1
ATOM 2037 O O . LEU A 1 247 ? 81.663 61.879 -136.680 1.00 59.25 247 LEU A O 1
ATOM 2041 N N . ALA A 1 248 ? 83.268 60.780 -135.563 1.00 61.28 248 ALA A N 1
ATOM 2042 C CA . ALA A 1 248 ? 84.195 61.911 -135.508 1.00 61.28 248 ALA A CA 1
ATOM 2043 C C . ALA A 1 248 ? 84.921 62.147 -136.851 1.00 61.28 248 ALA A C 1
ATOM 2045 O O . ALA A 1 248 ? 85.106 63.301 -137.244 1.00 61.28 248 ALA A O 1
ATOM 2046 N N . GLU A 1 249 ? 85.269 61.086 -137.590 1.00 59.75 249 GLU A N 1
ATOM 2047 C CA . GLU A 1 249 ? 85.864 61.185 -138.934 1.00 59.75 249 GLU A CA 1
ATOM 2048 C C . GLU A 1 249 ? 84.865 61.666 -140.003 1.00 59.75 249 GLU A C 1
ATOM 2050 O O . GLU A 1 249 ? 85.239 62.445 -140.884 1.00 59.75 249 GLU A O 1
ATOM 2055 N N . GLU A 1 250 ? 83.584 61.288 -139.910 1.00 59.16 250 GLU A N 1
ATOM 2056 C CA . GLU A 1 250 ? 82.538 61.799 -140.813 1.00 59.16 250 GLU A CA 1
ATOM 2057 C C . GLU A 1 250 ? 82.197 63.277 -140.554 1.00 59.16 250 GLU A C 1
ATOM 2059 O O . GLU A 1 250 ? 81.995 64.042 -141.501 1.00 59.16 250 GLU A O 1
ATOM 2064 N N . ARG A 1 251 ? 82.213 63.733 -139.291 1.00 60.22 251 ARG A N 1
ATOM 2065 C CA . ARG A 1 251 ? 82.006 65.157 -138.958 1.00 60.22 251 ARG A CA 1
ATOM 2066 C C . ARG A 1 251 ? 83.180 66.048 -139.373 1.00 60.22 251 ARG A C 1
ATOM 2068 O O . ARG A 1 251 ? 82.944 67.182 -139.788 1.00 60.22 251 ARG A O 1
ATOM 2075 N N . ALA A 1 252 ? 84.412 65.535 -139.344 1.00 60.41 252 ALA A N 1
ATOM 2076 C CA . ALA A 1 252 ? 85.591 66.256 -139.828 1.00 60.41 252 ALA A CA 1
ATOM 2077 C C . ALA A 1 252 ? 85.598 66.421 -141.364 1.00 60.41 252 ALA A C 1
ATOM 2079 O O . ALA A 1 252 ? 85.982 67.478 -141.865 1.00 60.41 252 ALA A O 1
ATOM 2080 N N . LYS A 1 253 ? 85.104 65.429 -142.123 1.00 60.16 253 LYS A N 1
ATOM 2081 C CA . LYS A 1 253 ? 84.936 65.543 -143.586 1.00 60.16 253 LYS A CA 1
ATOM 2082 C C . LYS A 1 253 ? 83.784 66.474 -143.986 1.00 60.16 253 LYS A C 1
ATOM 2084 O O . LYS A 1 253 ? 83.946 67.258 -144.916 1.00 60.16 253 LYS A O 1
ATOM 2089 N N . ALA A 1 254 ? 82.681 66.485 -143.233 1.00 58.47 254 ALA A N 1
ATOM 2090 C CA . ALA A 1 254 ? 81.546 67.379 -143.488 1.00 58.47 254 ALA A CA 1
ATOM 2091 C C . ALA A 1 254 ? 81.822 68.868 -143.167 1.00 58.47 254 ALA A C 1
ATOM 2093 O O . ALA A 1 254 ? 81.168 69.746 -143.730 1.00 58.47 254 ALA A O 1
ATOM 2094 N N . GLN A 1 255 ? 82.779 69.179 -142.281 1.00 58.06 255 GLN A N 1
ATOM 2095 C CA . GLN A 1 255 ? 83.215 70.563 -142.025 1.00 58.06 255 GLN A CA 1
ATOM 2096 C C . GLN A 1 255 ? 84.228 71.073 -143.068 1.00 58.06 255 GLN A C 1
ATOM 2098 O O . GLN A 1 255 ? 84.161 72.244 -143.435 1.00 58.06 255 GLN A O 1
ATOM 2103 N N . ALA A 1 256 ? 85.069 70.200 -143.636 1.00 57.81 256 ALA A N 1
ATOM 2104 C CA . ALA A 1 256 ? 85.988 70.560 -144.724 1.00 57.81 256 ALA A CA 1
ATOM 2105 C C . ALA A 1 256 ? 85.276 70.805 -146.079 1.00 57.81 256 ALA A C 1
ATOM 2107 O O . ALA A 1 256 ? 85.724 71.632 -146.877 1.00 57.81 256 ALA A O 1
ATOM 2108 N N . GLU A 1 257 ? 84.137 70.146 -146.333 1.00 56.00 257 GLU A N 1
ATOM 2109 C CA . GLU A 1 257 ? 83.295 70.402 -147.519 1.00 56.00 257 GLU A CA 1
ATOM 2110 C C . GLU A 1 257 ? 82.436 71.675 -147.405 1.00 56.00 257 GLU A C 1
ATOM 2112 O O . GLU A 1 257 ? 82.113 72.289 -148.420 1.00 56.00 257 GLU A O 1
ATOM 2117 N N . LYS A 1 258 ? 82.115 72.145 -146.190 1.00 57.53 258 LYS A N 1
ATOM 2118 C CA . LYS A 1 258 ? 81.401 73.423 -146.002 1.00 57.53 258 LYS A CA 1
ATOM 2119 C C . LYS A 1 258 ? 82.312 74.649 -146.140 1.00 57.53 258 LYS A C 1
ATOM 2121 O O . LYS A 1 258 ? 81.894 75.636 -146.736 1.00 57.53 258 LYS A O 1
ATOM 2126 N N . GLU A 1 259 ? 83.577 74.571 -145.718 1.00 57.16 259 GLU A N 1
ATOM 2127 C CA . GLU A 1 259 ? 84.554 75.663 -145.913 1.00 57.16 259 GLU A CA 1
ATOM 2128 C C . GLU A 1 259 ? 85.037 75.823 -147.370 1.00 57.16 259 GLU A C 1
ATOM 2130 O O . GLU A 1 259 ? 85.570 76.873 -147.737 1.00 57.16 259 GLU A O 1
ATOM 2135 N N . THR A 1 260 ? 84.831 74.817 -148.226 1.00 55.28 260 THR A N 1
ATOM 2136 C CA . THR A 1 260 ? 85.160 74.880 -149.663 1.00 55.28 260 THR A CA 1
ATOM 2137 C C . THR A 1 260 ? 83.975 75.293 -150.548 1.00 55.28 260 THR A C 1
ATOM 2139 O O . THR A 1 260 ? 84.197 75.706 -151.687 1.00 55.28 260 THR A O 1
ATOM 2142 N N . ALA A 1 261 ? 82.744 75.285 -150.018 1.00 53.78 261 ALA A N 1
ATOM 2143 C CA . ALA A 1 261 ? 81.542 75.756 -150.710 1.00 53.78 261 ALA A CA 1
ATOM 2144 C C . ALA A 1 261 ? 81.248 77.258 -150.488 1.00 53.78 261 ALA A C 1
ATOM 2146 O O . ALA A 1 261 ? 80.812 77.926 -151.419 1.00 53.78 261 ALA A O 1
ATOM 2147 N N . GLU A 1 262 ? 81.569 77.842 -149.326 1.00 50.97 262 GLU A N 1
ATOM 2148 C CA . GLU A 1 262 ? 81.320 79.279 -149.061 1.00 50.97 262 GLU A CA 1
ATOM 2149 C C . GLU A 1 262 ? 82.391 80.237 -149.633 1.00 50.97 262 GLU A C 1
ATOM 2151 O O . GLU A 1 262 ? 82.209 81.451 -149.622 1.00 50.97 262 GLU A O 1
ATOM 2156 N N . LYS A 1 263 ? 83.485 79.725 -150.220 1.00 54.12 263 LYS A N 1
ATOM 2157 C CA . LYS A 1 263 ? 84.512 80.532 -150.921 1.00 54.12 263 LYS A CA 1
ATOM 2158 C C . LYS A 1 263 ? 84.299 80.674 -152.437 1.00 54.12 263 LYS A C 1
ATOM 2160 O O . LYS A 1 263 ? 85.191 81.167 -153.121 1.00 54.12 263 LYS A O 1
ATOM 2165 N N . ARG A 1 264 ? 83.151 80.249 -152.977 1.00 51.25 264 ARG A N 1
ATOM 2166 C CA . ARG A 1 264 ? 82.872 80.263 -154.429 1.00 51.25 264 ARG A CA 1
ATOM 2167 C C . ARG A 1 264 ? 81.631 81.048 -154.863 1.00 51.25 264 ARG A C 1
ATOM 2169 O O . ARG A 1 264 ? 81.274 80.961 -156.030 1.00 51.25 264 ARG A O 1
ATOM 2176 N N . GLU A 1 265 ? 81.005 81.820 -153.973 1.00 46.84 265 GLU A N 1
ATOM 2177 C CA . GLU A 1 265 ? 79.739 82.501 -154.298 1.00 46.84 265 GLU A CA 1
ATOM 2178 C C . GLU A 1 265 ? 79.617 83.957 -153.803 1.00 46.84 265 GLU A C 1
ATOM 2180 O O . GLU A 1 265 ? 78.505 84.442 -153.618 1.00 46.84 265 GLU A O 1
ATOM 2185 N N . GLN A 1 266 ? 80.742 84.671 -153.627 1.00 43.88 266 GLN A N 1
ATOM 2186 C CA . GLN A 1 266 ? 80.797 86.152 -153.637 1.00 43.88 266 GLN A CA 1
ATOM 2187 C C . GLN A 1 266 ? 82.102 86.690 -154.277 1.00 43.88 266 GLN A C 1
ATOM 2189 O O . GLN A 1 266 ? 82.720 87.628 -153.771 1.00 43.88 266 GLN A O 1
ATOM 2194 N N . GLU A 1 267 ? 82.511 86.079 -155.393 1.00 43.22 267 GLU A N 1
ATOM 2195 C CA . GLU A 1 267 ? 82.986 86.817 -156.583 1.00 43.22 267 GLU A CA 1
ATOM 2196 C C . GLU A 1 267 ? 81.805 86.912 -157.558 1.00 43.22 267 GLU A C 1
ATOM 2198 O O . GLU A 1 267 ? 81.675 87.958 -158.231 1.00 43.22 267 GLU A O 1
#

Sequence (267 aa):
MTEIMKDTGVSEKMQVLVVNSGLEQEQTQKVLDLFRGLLKLSEEWKAKAESIVITDASQIPEIQAATEGCKIFQRIRLDAKAAHKLLKQRALNEGRFYDSVLRELLESNEPVENHLKAQRDFVKIKEEREAEERRIEGERLLKEQEEKEAAEAEKARLEQEEADRKERERFAKELDDMTKHNVKLRKEAEEKERKLQAERARVEKEKRAAEEKAAKERQAIEEKSRKEREDIDRKNRIETEKQDKILAEERAKAQAEKETAEKREQE

Foldseek 3Di:
DVPVPPPLPDDPVVVVVLVPVPDDPVLSVVLSVQCSVLVVLVVVLVVVLVPQDDDDPVPVVSVVSNVVSVVSVVVSVVSVVVSVVVSVVVVVVVVVVVVVVVVVVCVVCVVVVVVVVCVVCVVVVVVVVVVVVVVVVVVVVVVVVVVVVVVVVVVVVVVVVVVVVVVVVVVVVVVVVVVVVVVVVVVVVVVVVVVVVVVVVVVVVVVVVVVVVVVVVVVVVVVVVVVVVVVVVVVVVVVVVVVVVVVVVVVVVVVVVVVVVVVPPPD

pLDDT: mean 79.05, std 13.37, range [43.22, 95.62]